Protein AF-A0A4Q7LM85-F1 (afdb_monomer_lite)

Radius of gyration: 17.81 Å; chains: 1; bounding box: 42×45×46 Å

pLDDT: mean 83.56, std 14.02, range [27.06, 98.5]

Foldseek 3Di:
DKDWDDKWKDKDWAQAQKKKWFPDPDDPDLPFACWFEAEGMIMGGFQERTATAIEMEIEMAADDPDDPPFQWKAKFKYAYDRQWIWIDHDPDTIDTDGRVPVGIWIKMKTKDQGNHDPHPDPDPNVPGDHIYIYIYTYHDPDDGQGLDDAATGHHDDDDLVSLLVNLLSSQLRNQVRVPPVAHKDFLVSSCRNPVHDSVSSVSNLVCCVVVVQWDKAFPVPDPDDDRHGIIGIHGDDPPDPPPPD

Organism: NCBI:txid337005

Sequence (245 aa):
MSTLLHSVEVDFQTDFAIFSALDTLEAPVDRGTFATAGEGWVIASTGTKYARVHAVAERWSAAPPAATGWEDTDELPFCATTGSLRLGGFDEFSDPLNLDGFGWGRVQVCARGRHRYHYSSWVDVDAMPPEEWLLRFFPVLGEPDPLAGPPRILGGAVDPHDEVRLLANDLQAAAHVVSDAGLTTTFERLAERLAARLEAVGAALTELVMSGRAHIEFVSGRDTLAPDEPFVLRAQRPQGLLVLP

Secondary structure (DSSP, 8-state):
---EEEEEEEEEE-SSSEEEEESSS-----SS-SEEE-BSEEEEE-SSTT-EEEEEEEEESSSPPPP-S-SEEEEEEEE-SSSEEEEESSS-BPSPEE-TT--EEEEEEEEES--TT-SSS---GGGSPPEEEEEEEEE-SSS--TT-SSPPB--SPPPHHHHHHHHHHHHHHHHHHTGGG-EEE-HHHHHHHHT--HHHHHHHHHHHHHTTSEEEEETT--SS--TT--EEEEEPPPTT-----

Structure (mmCIF, N/CA/C/O backbone):
data_AF-A0A4Q7LM85-F1
#
_entry.id   AF-A0A4Q7LM85-F1
#
loop_
_atom_site.group_PDB
_atom_site.id
_atom_site.type_symbol
_atom_site.label_atom_id
_atom_site.label_alt_id
_atom_site.label_comp_id
_atom_site.label_asym_id
_atom_site.label_entity_id
_atom_site.label_seq_id
_atom_site.pdbx_PDB_ins_code
_atom_site.Cartn_x
_atom_site.Cartn_y
_atom_site.Cartn_z
_atom_site.occupancy
_atom_site.B_iso_or_equiv
_atom_site.auth_seq_id
_atom_site.auth_comp_id
_atom_site.auth_asym_id
_atom_site.auth_atom_id
_atom_site.pdbx_PDB_model_num
ATOM 1 N N . MET A 1 1 ? -6.049 -18.770 16.643 1.00 81.25 1 MET A N 1
ATOM 2 C CA . MET A 1 1 ? -5.305 -19.230 15.448 1.00 81.25 1 MET A CA 1
ATOM 3 C C . MET A 1 1 ? -5.860 -18.472 14.260 1.00 81.25 1 MET A C 1
ATOM 5 O O . MET A 1 1 ? -7.063 -18.239 14.251 1.00 81.25 1 MET A O 1
ATOM 9 N N . SER A 1 2 ? -5.008 -18.047 13.328 1.00 95.31 2 SER A N 1
ATOM 10 C CA . SER A 1 2 ? -5.467 -17.367 12.114 1.00 95.31 2 SER A CA 1
ATOM 11 C C . SER A 1 2 ? -6.064 -18.377 11.131 1.00 95.31 2 SER A C 1
ATOM 13 O O . SER A 1 2 ? -5.609 -19.522 11.068 1.00 95.31 2 SER A O 1
ATOM 15 N N . THR A 1 3 ? -7.115 -17.992 10.413 1.00 97.50 3 THR A N 1
ATOM 16 C CA . THR A 1 3 ? -7.836 -18.846 9.460 1.00 97.50 3 THR A CA 1
ATOM 17 C C . THR A 1 3 ? -8.181 -18.033 8.222 1.00 97.50 3 THR A C 1
ATOM 19 O O . THR A 1 3 ? -8.691 -16.919 8.346 1.00 97.50 3 THR A O 1
ATOM 22 N N . LEU A 1 4 ? -7.912 -18.598 7.045 1.00 97.94 4 LEU A N 1
ATOM 23 C CA . LEU A 1 4 ? -8.346 -18.043 5.769 1.00 97.94 4 LEU A CA 1
ATOM 24 C C . LEU A 1 4 ? -9.870 -18.168 5.671 1.00 97.94 4 LEU A C 1
ATOM 26 O O . LEU A 1 4 ? -10.413 -19.266 5.778 1.00 97.94 4 LEU A O 1
ATOM 30 N N . LEU A 1 5 ? -10.553 -17.039 5.513 1.00 97.75 5 LEU A N 1
ATOM 31 C CA . LEU A 1 5 ? -12.012 -16.959 5.457 1.00 97.75 5 LEU A CA 1
ATOM 32 C C . LEU A 1 5 ? -12.525 -16.943 4.019 1.00 97.75 5 LEU A C 1
ATOM 34 O O . LEU A 1 5 ? -13.566 -17.528 3.735 1.00 97.75 5 LEU A O 1
ATOM 38 N N . HIS A 1 6 ? -11.813 -16.257 3.129 1.00 98.19 6 HIS A N 1
ATOM 39 C CA . HIS A 1 6 ? -12.190 -16.119 1.729 1.00 98.19 6 HIS A CA 1
ATOM 40 C C . HIS A 1 6 ? -10.965 -15.771 0.883 1.00 98.19 6 HIS A C 1
ATOM 42 O O . HIS A 1 6 ? -10.048 -15.117 1.384 1.00 98.19 6 HIS A O 1
ATOM 48 N N . SER A 1 7 ? -10.952 -16.185 -0.381 1.00 98.12 7 SER A N 1
ATOM 49 C CA . SER A 1 7 ? -9.911 -15.821 -1.334 1.00 98.12 7 SER A CA 1
ATOM 50 C C . SER A 1 7 ? -10.497 -15.678 -2.732 1.00 98.12 7 SER A C 1
ATOM 52 O O . SER A 1 7 ? -11.438 -16.391 -3.081 1.00 98.12 7 SER A O 1
ATOM 54 N N . VAL A 1 8 ? -9.941 -14.742 -3.493 1.00 97.94 8 VAL A N 1
ATOM 55 C CA . VAL A 1 8 ? -10.211 -14.552 -4.918 1.00 97.94 8 VAL A CA 1
ATOM 56 C C . VAL A 1 8 ? -8.880 -14.449 -5.655 1.00 97.94 8 VAL A C 1
ATOM 58 O O . VAL A 1 8 ? -7.895 -13.949 -5.109 1.00 97.94 8 VAL A O 1
ATOM 61 N N . GLU A 1 9 ? -8.867 -14.915 -6.892 1.00 97.19 9 GLU A N 1
ATOM 62 C CA . GLU A 1 9 ? -7.694 -14.972 -7.758 1.00 97.19 9 GLU A CA 1
ATOM 63 C C . GLU A 1 9 ? -8.094 -14.454 -9.136 1.00 97.19 9 GLU A C 1
ATOM 65 O O . GLU A 1 9 ? -9.202 -14.726 -9.608 1.00 97.19 9 GLU A O 1
ATOM 70 N N . VAL A 1 10 ? -7.225 -13.659 -9.753 1.00 95.81 10 VAL A N 1
ATOM 71 C CA . VAL A 1 10 ? -7.488 -13.060 -11.059 1.00 95.81 10 VAL A CA 1
ATOM 72 C C . VAL A 1 10 ? -6.186 -12.820 -11.815 1.00 95.81 10 VAL A C 1
ATOM 74 O O . VAL A 1 10 ? -5.185 -12.387 -11.241 1.00 95.81 10 VAL A O 1
ATOM 77 N N . ASP A 1 11 ? -6.233 -13.063 -13.120 1.00 94.56 11 ASP A N 1
ATOM 78 C CA . ASP A 1 11 ? -5.222 -12.616 -14.068 1.00 94.56 11 ASP A CA 1
ATOM 79 C C . ASP A 1 11 ? -5.768 -11.416 -14.837 1.00 94.56 11 ASP A C 1
ATOM 81 O O . ASP A 1 11 ? -6.891 -11.465 -15.335 1.00 94.56 11 ASP A O 1
ATOM 85 N N . PHE A 1 12 ? -4.986 -10.347 -14.958 1.00 92.38 12 PHE A N 1
ATOM 86 C CA . PHE A 1 12 ? -5.362 -9.184 -15.764 1.00 92.38 12 PHE A CA 1
ATOM 87 C C . PHE A 1 12 ? -4.127 -8.437 -16.274 1.00 92.38 12 PHE A C 1
ATOM 89 O O . PHE A 1 12 ? -2.986 -8.730 -15.906 1.00 92.38 12 PHE A O 1
ATOM 96 N N . GLN A 1 13 ? -4.353 -7.450 -17.136 1.00 89.81 13 GLN A N 1
ATOM 97 C CA . GLN A 1 13 ? -3.321 -6.539 -17.618 1.00 89.81 13 GLN A CA 1
ATOM 98 C C . GLN A 1 13 ? -3.557 -5.128 -17.069 1.00 89.81 13 GLN A C 1
ATOM 100 O O . GLN A 1 13 ? -4.696 -4.668 -16.969 1.00 89.81 13 GLN A O 1
ATOM 105 N N . THR A 1 14 ? -2.483 -4.426 -16.710 1.00 86.62 14 THR A N 1
ATOM 106 C CA . THR A 1 14 ? -2.560 -3.008 -16.330 1.00 86.62 14 THR A CA 1
ATOM 107 C C . THR A 1 14 ? -2.538 -2.091 -17.564 1.00 86.62 14 THR A C 1
ATOM 109 O O . THR A 1 14 ? -2.051 -2.480 -18.621 1.00 86.62 14 THR A O 1
ATOM 112 N N . ASP A 1 15 ? -3.075 -0.868 -17.458 1.00 75.62 15 ASP A N 1
ATOM 113 C CA . ASP A 1 15 ? -2.979 0.164 -18.521 1.00 75.62 15 ASP A CA 1
ATOM 114 C C . ASP A 1 15 ? -2.109 1.368 -18.096 1.00 75.62 15 ASP A C 1
ATOM 116 O O . ASP A 1 15 ? -1.696 2.194 -18.903 1.00 75.62 15 ASP A O 1
ATOM 120 N N . PHE A 1 16 ? -1.735 1.478 -16.819 1.00 74.31 16 PHE A N 1
ATOM 121 C CA . PHE A 1 16 ? -0.936 2.607 -16.315 1.00 74.31 16 PHE A CA 1
ATOM 122 C C . PHE A 1 16 ? 0.092 2.203 -15.262 1.00 74.31 16 PHE A C 1
ATOM 124 O O . PHE A 1 16 ? 0.414 2.996 -14.380 1.00 74.31 16 PHE A O 1
ATOM 131 N N . ALA A 1 17 ? 0.617 0.982 -15.365 1.00 77.50 17 ALA A N 1
ATOM 132 C CA . ALA A 1 17 ? 1.511 0.388 -14.373 1.00 77.50 17 ALA A CA 1
ATOM 133 C C . ALA A 1 17 ? 0.921 0.343 -12.955 1.00 77.50 17 ALA A C 1
ATOM 135 O O . ALA A 1 17 ? 1.650 0.416 -11.967 1.00 77.50 17 ALA A O 1
ATOM 136 N N . ILE A 1 18 ? -0.403 0.280 -12.852 1.00 82.12 18 ILE A N 1
ATOM 137 C CA . ILE A 1 18 ? -1.120 0.246 -11.585 1.00 82.12 18 ILE A CA 1
ATOM 138 C C . ILE A 1 18 ? -2.249 -0.763 -11.670 1.00 82.12 18 ILE A C 1
ATOM 140 O O . ILE A 1 18 ? -2.851 -0.945 -12.732 1.00 82.12 18 ILE A O 1
ATOM 144 N N . PHE A 1 19 ? -2.550 -1.367 -10.534 1.00 84.75 19 PHE A N 1
ATOM 145 C CA . PHE A 1 19 ? -3.805 -2.062 -10.317 1.00 84.75 19 PHE A CA 1
ATOM 146 C C . PHE A 1 19 ? -4.353 -1.702 -8.948 1.00 84.75 19 PHE A C 1
ATOM 148 O O . PHE A 1 19 ? -3.629 -1.198 -8.080 1.00 84.75 19 PHE A O 1
ATOM 155 N N . SER A 1 20 ? -5.637 -1.977 -8.773 1.00 88.44 20 SER A N 1
ATOM 156 C CA . SER A 1 20 ? -6.362 -1.557 -7.592 1.00 88.44 20 SER A CA 1
ATOM 157 C C . SER A 1 20 ? -7.165 -2.712 -7.014 1.00 88.44 20 SER A C 1
ATOM 159 O O . SER A 1 20 ? -7.699 -3.552 -7.739 1.00 88.44 20 SER A O 1
ATOM 161 N N . ALA A 1 21 ? -7.270 -2.735 -5.692 1.00 86.88 21 ALA A N 1
ATOM 162 C CA . ALA A 1 21 ? -8.290 -3.478 -4.983 1.00 86.88 21 ALA A CA 1
ATOM 163 C C . ALA A 1 21 ? -9.265 -2.457 -4.398 1.00 86.88 21 ALA A C 1
ATOM 165 O O . ALA A 1 21 ? -8.866 -1.646 -3.566 1.00 86.88 21 ALA A O 1
ATOM 166 N N . LEU A 1 22 ? -10.505 -2.451 -4.877 1.00 86.75 22 LEU A N 1
ATOM 167 C CA . LEU A 1 22 ? -11.456 -1.368 -4.646 1.00 86.75 22 LEU A CA 1
ATOM 168 C C . LEU A 1 22 ? -12.796 -1.883 -4.137 1.00 86.75 22 LEU A C 1
ATOM 170 O O . LEU A 1 22 ? -13.309 -2.896 -4.617 1.00 86.75 22 LEU A O 1
ATOM 174 N N . ASP A 1 23 ? -13.378 -1.155 -3.194 1.00 82.81 23 ASP A N 1
ATOM 175 C CA . ASP A 1 23 ? -14.751 -1.342 -2.731 1.00 82.81 23 ASP A CA 1
ATOM 176 C C . ASP A 1 23 ? -15.720 -0.282 -3.295 1.00 82.81 23 ASP A C 1
ATOM 178 O O . ASP A 1 23 ? -16.940 -0.460 -3.232 1.00 82.81 23 ASP A O 1
ATOM 182 N N . THR A 1 24 ? -15.161 0.775 -3.899 1.00 68.50 24 THR A N 1
ATOM 183 C CA . THR A 1 24 ? -15.817 1.894 -4.585 1.00 68.50 24 THR A CA 1
ATOM 184 C C . THR A 1 24 ? -15.061 2.229 -5.878 1.00 68.50 24 THR A C 1
ATOM 186 O O . THR A 1 24 ? -13.882 1.929 -6.019 1.00 68.50 24 THR A O 1
ATOM 189 N N . LEU A 1 25 ? -15.727 2.834 -6.865 1.00 58.75 25 LEU A N 1
ATOM 190 C CA . LEU A 1 25 ? -15.124 3.099 -8.185 1.00 58.75 25 LEU A CA 1
ATOM 191 C C . LEU A 1 25 ? -14.103 4.252 -8.199 1.00 58.75 25 LEU A C 1
ATOM 193 O O . LEU A 1 25 ? -13.519 4.531 -9.244 1.00 58.75 25 LEU A O 1
ATOM 197 N N . GLU A 1 26 ? -13.884 4.923 -7.070 1.00 62.88 26 GLU A N 1
ATOM 198 C CA . GLU A 1 26 ? -13.025 6.099 -6.983 1.00 62.88 26 GLU A CA 1
ATOM 199 C C . GLU A 1 26 ? -11.907 5.871 -5.968 1.00 62.88 26 GLU A C 1
ATOM 201 O O . GLU A 1 26 ? -12.155 5.601 -4.797 1.00 62.88 26 GLU A O 1
ATOM 206 N N . ALA A 1 27 ? -10.660 6.021 -6.412 1.00 61.31 27 ALA A N 1
ATOM 207 C CA . ALA A 1 27 ? -9.504 6.063 -5.529 1.00 61.31 27 ALA A CA 1
ATOM 208 C C . ALA A 1 27 ? -8.519 7.142 -6.005 1.00 61.31 27 ALA A C 1
ATOM 210 O O . ALA A 1 27 ? -8.366 7.350 -7.215 1.00 61.31 27 ALA A O 1
ATOM 211 N N . PRO A 1 28 ? -7.843 7.850 -5.085 1.00 60.22 28 PRO A N 1
ATOM 212 C CA . PRO A 1 28 ? -6.802 8.799 -5.453 1.00 60.22 28 PRO A CA 1
ATOM 213 C C . PRO A 1 28 ? -5.620 8.047 -6.081 1.00 60.22 28 PRO A C 1
ATOM 215 O O . PRO A 1 28 ? -4.982 7.222 -5.435 1.00 60.22 28 PRO A O 1
ATOM 218 N N . VAL A 1 29 ? -5.326 8.313 -7.356 1.00 53.47 29 VAL A N 1
ATOM 219 C CA . VAL A 1 29 ? -4.223 7.653 -8.071 1.00 53.47 29 VAL A CA 1
ATOM 220 C C . VAL A 1 29 ? -2.915 8.400 -7.820 1.00 53.47 29 VAL A C 1
ATOM 222 O O . VAL A 1 29 ? -2.527 9.266 -8.607 1.00 53.47 29 VAL A O 1
ATOM 225 N N . ASP A 1 30 ? -2.202 8.037 -6.757 1.00 53.09 30 ASP A N 1
ATOM 226 C CA . ASP A 1 30 ? -0.837 8.518 -6.533 1.00 53.09 30 ASP A CA 1
ATOM 227 C C . ASP A 1 30 ? 0.169 7.591 -7.231 1.00 53.09 30 ASP A C 1
ATOM 229 O O . ASP A 1 30 ? 0.414 6.452 -6.836 1.00 53.09 30 ASP A O 1
ATOM 233 N N . ARG A 1 31 ? 0.736 8.076 -8.342 1.00 49.91 31 ARG A N 1
ATOM 234 C CA . ARG A 1 31 ? 1.667 7.312 -9.186 1.00 49.91 31 ARG A CA 1
ATOM 235 C C . ARG A 1 31 ? 3.028 7.168 -8.517 1.00 49.91 31 ARG A C 1
ATOM 237 O O . ARG A 1 31 ? 3.688 8.173 -8.262 1.00 49.91 31 ARG A O 1
ATOM 244 N N . GLY A 1 32 ? 3.530 5.939 -8.417 1.00 55.50 32 GLY A N 1
ATOM 245 C CA . GLY A 1 32 ? 4.907 5.672 -8.000 1.00 55.50 32 GLY A CA 1
ATOM 246 C C . GLY A 1 32 ? 5.046 5.450 -6.500 1.00 55.50 32 GLY A C 1
ATOM 247 O O . GLY A 1 32 ? 5.863 6.098 -5.865 1.00 55.50 32 GLY A O 1
ATOM 248 N N . THR A 1 33 ? 4.256 4.544 -5.945 1.00 69.06 33 THR A N 1
ATOM 249 C CA . THR A 1 33 ? 4.494 3.889 -4.649 1.00 69.06 33 THR A CA 1
ATOM 250 C C . THR A 1 33 ? 4.488 2.385 -4.881 1.00 69.06 33 THR A C 1
ATOM 252 O O . THR A 1 33 ? 3.891 1.915 -5.849 1.00 69.06 33 THR A O 1
ATOM 255 N N . PHE A 1 34 ? 5.158 1.595 -4.040 1.00 83.31 34 PHE A N 1
ATOM 256 C CA . PHE A 1 34 ? 5.050 0.135 -4.157 1.00 83.31 34 PHE A CA 1
ATOM 257 C C . PHE A 1 34 ? 3.594 -0.315 -3.975 1.00 83.31 34 PHE A C 1
ATOM 259 O O . PHE A 1 34 ? 3.033 -0.978 -4.848 1.00 83.31 34 PHE A O 1
ATOM 266 N N . ALA A 1 35 ? 2.992 0.115 -2.870 1.00 88.81 35 ALA A N 1
ATOM 267 C CA . ALA A 1 35 ? 1.578 -0.010 -2.591 1.00 88.81 35 ALA A CA 1
ATOM 268 C C . ALA A 1 35 ? 1.152 1.089 -1.613 1.00 88.81 35 ALA A C 1
ATOM 270 O O . ALA A 1 35 ? 1.949 1.557 -0.799 1.00 88.81 35 ALA A O 1
ATOM 271 N N . THR A 1 36 ? -0.114 1.468 -1.680 1.00 85.94 36 THR A N 1
ATOM 272 C CA . THR A 1 36 ? -0.778 2.380 -0.752 1.00 85.94 36 THR A CA 1
ATOM 273 C C . THR A 1 36 ? -2.190 1.866 -0.478 1.00 85.94 36 THR A C 1
ATOM 275 O O . THR A 1 36 ? -2.768 1.165 -1.310 1.00 85.94 36 THR A O 1
ATOM 278 N N . ALA A 1 37 ? -2.740 2.172 0.692 1.00 88.00 37 ALA A N 1
ATOM 279 C CA . ALA A 1 37 ? -4.077 1.754 1.083 1.00 88.00 37 ALA A CA 1
ATOM 280 C C . ALA A 1 37 ? -4.758 2.833 1.923 1.00 88.00 37 ALA A C 1
ATOM 282 O O . ALA A 1 37 ? -4.097 3.632 2.590 1.00 88.00 37 ALA A O 1
ATOM 283 N N . GLY A 1 38 ? -6.086 2.827 1.899 1.00 83.56 38 GLY A N 1
ATOM 284 C CA . GLY A 1 38 ? -6.912 3.741 2.669 1.00 83.56 38 GLY A CA 1
ATOM 285 C C . GLY A 1 38 ? -8.297 3.168 2.930 1.00 83.56 38 GLY A C 1
ATOM 286 O O . GLY A 1 38 ? -8.486 1.953 3.032 1.00 83.56 38 GLY A O 1
ATOM 287 N N . GLU A 1 39 ? -9.273 4.060 3.064 1.00 86.06 39 GLU A N 1
ATOM 288 C CA . GLU A 1 39 ? -10.676 3.676 3.178 1.00 86.06 39 GLU A CA 1
ATOM 289 C C . GLU A 1 39 ? -11.172 3.154 1.833 1.00 86.06 39 GLU A C 1
ATOM 291 O O . GLU A 1 39 ? -11.356 3.908 0.884 1.00 86.06 39 GLU A O 1
ATOM 296 N N . GLY A 1 40 ? -11.349 1.841 1.761 1.00 88.38 40 GLY A N 1
ATOM 297 C CA . GLY A 1 40 ? -12.005 1.162 0.662 1.00 88.38 40 GLY A CA 1
ATOM 298 C C . GLY A 1 40 ? -11.147 0.862 -0.558 1.00 88.38 40 GLY A C 1
ATOM 299 O O . GLY A 1 40 ? -11.595 0.206 -1.497 1.00 88.38 40 GLY A O 1
ATOM 300 N N . TRP A 1 41 ? -9.882 1.264 -0.534 1.00 89.75 41 TRP A N 1
ATOM 301 C CA . TRP A 1 41 ? -8.978 1.046 -1.649 1.00 89.75 41 TRP A CA 1
ATOM 302 C C . TRP A 1 41 ? -7.591 0.592 -1.208 1.00 89.75 41 TRP A C 1
ATOM 304 O O . TRP A 1 41 ? -7.084 0.938 -0.138 1.00 89.75 41 TRP A O 1
ATOM 314 N N . VAL A 1 42 ? -6.968 -0.172 -2.096 1.00 91.31 42 VAL A N 1
ATOM 315 C CA . VAL A 1 42 ? -5.540 -0.470 -2.141 1.00 91.31 42 VAL A CA 1
ATOM 316 C C . VAL A 1 42 ? -5.098 -0.225 -3.576 1.00 91.31 42 VAL A C 1
ATOM 318 O O . VAL A 1 42 ? -5.738 -0.721 -4.498 1.00 91.31 42 VAL A O 1
ATOM 321 N N . ILE A 1 43 ? -4.023 0.528 -3.781 1.00 88.69 43 ILE A N 1
ATOM 322 C CA . ILE A 1 43 ? -3.420 0.743 -5.101 1.00 88.69 43 ILE A CA 1
ATOM 323 C C . ILE A 1 43 ? -1.988 0.232 -5.045 1.00 88.69 43 ILE A C 1
ATOM 325 O O . ILE A 1 43 ? -1.262 0.513 -4.092 1.00 88.69 43 ILE A O 1
ATOM 329 N N . ALA A 1 44 ? -1.576 -0.504 -6.068 1.00 89.44 44 ALA A N 1
ATOM 330 C CA . ALA A 1 44 ? -0.237 -1.058 -6.184 1.00 89.44 44 ALA A CA 1
ATOM 331 C C . ALA A 1 44 ? 0.375 -0.722 -7.546 1.00 89.44 44 ALA A C 1
ATOM 333 O O . ALA A 1 44 ? -0.325 -0.742 -8.562 1.00 89.44 44 ALA A O 1
ATOM 334 N N . SER A 1 45 ? 1.681 -0.424 -7.568 1.00 86.56 45 SER A N 1
ATOM 335 C CA . SER A 1 45 ? 2.392 -0.095 -8.813 1.00 86.56 45 SER A CA 1
ATOM 336 C C . SER A 1 45 ? 3.204 -1.277 -9.341 1.00 86.56 45 SER A C 1
ATOM 338 O O . SER A 1 45 ? 4.175 -1.734 -8.716 1.00 86.56 45 SER A O 1
ATOM 340 N N . THR A 1 46 ? 2.858 -1.715 -10.547 1.00 86.12 46 THR A N 1
ATOM 341 C CA . THR A 1 46 ? 3.589 -2.732 -11.306 1.00 86.12 46 THR A CA 1
ATOM 342 C C . THR A 1 46 ? 4.887 -2.169 -11.886 1.00 86.12 46 THR A C 1
ATOM 344 O O . THR A 1 46 ? 5.127 -0.959 -11.893 1.00 86.12 46 THR A O 1
ATOM 347 N N . GLY A 1 47 ? 5.778 -3.046 -12.346 1.00 80.69 47 GLY A N 1
ATOM 348 C CA . GLY A 1 47 ? 7.082 -2.648 -12.884 1.00 80.69 47 GLY A CA 1
ATOM 349 C C . GLY A 1 47 ? 7.015 -1.939 -14.242 1.00 80.69 47 GLY A C 1
ATOM 350 O O . GLY A 1 47 ? 7.897 -1.139 -14.557 1.00 80.69 47 GLY A O 1
ATOM 351 N N . THR A 1 48 ? 5.963 -2.200 -15.025 1.00 79.00 48 THR A N 1
ATOM 352 C CA . THR A 1 48 ? 5.753 -1.659 -16.378 1.00 79.00 48 THR A CA 1
ATOM 353 C C . THR A 1 48 ? 4.294 -1.269 -16.631 1.00 79.00 48 THR A C 1
ATOM 355 O O . THR A 1 48 ? 3.396 -1.753 -15.939 1.00 79.00 48 THR A O 1
ATOM 358 N N . LYS A 1 49 ? 4.068 -0.403 -17.636 1.00 80.06 49 LYS A N 1
ATOM 359 C CA . LYS A 1 49 ? 2.760 0.173 -18.005 1.00 80.06 49 LYS A CA 1
ATOM 360 C C . LYS A 1 49 ? 1.686 -0.886 -18.246 1.00 80.06 49 LYS A C 1
ATOM 362 O O . LYS A 1 49 ? 0.560 -0.686 -17.804 1.00 80.06 49 LYS A O 1
ATOM 367 N N . TYR A 1 50 ? 2.059 -1.964 -18.929 1.00 84.12 50 TYR A N 1
ATOM 368 C CA . TYR A 1 50 ? 1.150 -3.019 -19.370 1.00 84.12 50 TYR A CA 1
ATOM 369 C C . TYR A 1 50 ? 1.446 -4.356 -18.697 1.00 84.12 50 TYR A C 1
ATOM 371 O O . TYR A 1 50 ? 1.393 -5.400 -19.332 1.00 84.12 50 TYR A O 1
ATOM 379 N N . ALA A 1 51 ? 1.839 -4.344 -17.425 1.00 87.00 51 ALA A N 1
ATOM 380 C CA . ALA A 1 51 ? 2.218 -5.575 -16.748 1.00 87.00 51 ALA A CA 1
ATOM 381 C C . ALA A 1 51 ? 1.065 -6.587 -16.785 1.00 87.00 51 ALA A C 1
ATOM 383 O O . ALA A 1 51 ? -0.075 -6.257 -16.449 1.00 87.00 51 ALA A O 1
ATOM 384 N N . ARG A 1 52 ? 1.386 -7.826 -17.163 1.00 91.31 52 ARG A N 1
ATOM 385 C CA . ARG A 1 52 ? 0.525 -8.973 -16.884 1.00 91.31 52 ARG A CA 1
ATOM 386 C C . ARG A 1 52 ? 0.642 -9.268 -15.399 1.00 91.31 52 ARG A C 1
ATOM 388 O O . ARG A 1 52 ? 1.753 -9.424 -14.896 1.00 91.31 52 ARG A O 1
ATOM 395 N N . VAL A 1 53 ? -0.485 -9.314 -14.712 1.00 93.31 53 VAL A N 1
ATOM 396 C CA . VAL A 1 53 ? -0.559 -9.492 -13.267 1.00 93.31 53 VAL A CA 1
ATOM 397 C C . VAL A 1 53 ? -1.337 -10.757 -12.976 1.00 93.31 53 VAL A C 1
ATOM 399 O O . VAL A 1 53 ? -2.433 -10.940 -13.495 1.00 93.31 53 VAL A O 1
ATOM 402 N N . HIS A 1 54 ? -0.759 -11.585 -12.117 1.00 96.12 54 HIS A N 1
ATOM 403 C CA . HIS A 1 54 ? -1.441 -12.650 -11.410 1.00 96.12 54 HIS A CA 1
ATOM 404 C C . HIS A 1 54 ? -1.632 -12.202 -9.960 1.00 96.12 54 HIS A C 1
ATOM 406 O O . HIS A 1 54 ? -0.650 -12.054 -9.225 1.00 96.12 54 HIS A O 1
ATOM 412 N N . ALA A 1 55 ? -2.871 -11.936 -9.548 1.00 97.00 55 ALA A N 1
ATOM 413 C CA . ALA A 1 55 ? -3.170 -11.407 -8.223 1.00 97.00 55 ALA A CA 1
ATOM 414 C C . ALA A 1 55 ? -4.081 -12.336 -7.425 1.00 97.00 55 ALA A C 1
ATOM 416 O O . ALA A 1 55 ? -5.147 -12.744 -7.886 1.00 97.00 55 ALA A O 1
ATOM 417 N N . VAL A 1 56 ? -3.693 -12.575 -6.175 1.00 98.00 56 VAL A N 1
ATOM 418 C CA . VAL A 1 56 ? -4.505 -13.258 -5.170 1.00 98.00 56 VAL A CA 1
ATOM 419 C C . VAL A 1 56 ? -4.840 -12.270 -4.063 1.00 98.00 56 VAL A C 1
ATOM 421 O O . VAL A 1 56 ? -3.955 -11.600 -3.525 1.00 98.00 56 VAL A O 1
ATOM 424 N N . ALA A 1 57 ? -6.110 -12.206 -3.676 1.00 98.31 57 ALA A N 1
ATOM 425 C CA . ALA A 1 57 ? -6.509 -11.565 -2.434 1.00 98.31 57 ALA A CA 1
ATOM 426 C C . ALA A 1 57 ? -7.100 -12.568 -1.458 1.00 98.31 57 ALA A C 1
ATOM 428 O O . ALA A 1 57 ? -7.848 -13.471 -1.827 1.00 98.31 57 ALA A O 1
ATOM 429 N N . GLU A 1 58 ? -6.787 -12.373 -0.186 1.00 98.50 58 GLU A N 1
ATOM 430 C CA . GLU A 1 58 ? -7.194 -13.246 0.899 1.00 98.50 58 GLU A CA 1
ATOM 431 C C . GLU A 1 58 ? -7.742 -12.425 2.058 1.00 98.50 58 GLU A C 1
ATOM 433 O O . GLU A 1 58 ? -7.133 -11.450 2.499 1.00 98.50 58 GLU A O 1
ATOM 438 N N . ARG A 1 59 ? -8.856 -12.875 2.625 1.00 98.00 59 ARG A N 1
ATOM 439 C CA . ARG A 1 59 ? -9.357 -12.394 3.908 1.00 98.00 59 ARG A CA 1
ATOM 440 C C . ARG A 1 59 ? -9.024 -13.398 4.996 1.00 98.00 59 ARG A C 1
ATOM 442 O O . ARG A 1 59 ? -9.440 -14.553 4.924 1.00 98.00 59 ARG A O 1
ATOM 449 N N . TRP A 1 60 ? -8.391 -12.928 6.059 1.00 98.19 60 TRP A N 1
ATOM 450 C CA . TRP A 1 60 ? -8.030 -13.722 7.225 1.00 98.19 60 TRP A CA 1
ATOM 451 C C . TRP A 1 60 ? -8.782 -13.269 8.478 1.00 98.19 60 TRP A C 1
ATOM 453 O O . TRP A 1 60 ? -9.143 -12.103 8.632 1.00 98.19 60 TRP A O 1
ATOM 463 N N . SER A 1 61 ? -9.011 -14.205 9.400 1.00 96.69 61 SER A N 1
ATOM 464 C CA . SER A 1 61 ? -9.658 -13.929 10.692 1.00 96.69 61 SER A CA 1
ATOM 465 C C . SER A 1 61 ? -8.761 -13.199 11.699 1.00 96.69 61 SER A C 1
ATOM 467 O O . SER A 1 61 ? -9.256 -12.646 12.677 1.00 96.69 61 SER A O 1
ATOM 469 N N . ALA A 1 62 ? -7.447 -13.218 11.480 1.00 95.62 62 ALA A N 1
ATOM 470 C CA . ALA A 1 62 ? -6.412 -12.542 12.258 1.00 95.62 62 ALA A CA 1
ATOM 471 C C . ALA A 1 62 ? -5.159 -12.392 11.379 1.00 95.62 62 ALA A C 1
ATOM 473 O O . ALA A 1 62 ? -5.163 -12.847 10.235 1.00 95.62 62 ALA A O 1
ATOM 474 N N . ALA A 1 63 ? -4.075 -11.814 11.907 1.00 95.25 63 ALA A N 1
ATOM 475 C CA . ALA A 1 63 ? -2.803 -11.722 11.184 1.00 95.25 63 ALA A CA 1
ATOM 476 C C . ALA A 1 63 ? -2.417 -13.081 10.548 1.00 95.25 63 ALA A C 1
ATOM 478 O O . ALA A 1 63 ? -2.441 -14.106 11.247 1.00 95.25 63 ALA A O 1
ATOM 479 N N . PRO A 1 64 ? -2.144 -13.136 9.231 1.00 96.56 64 PRO A N 1
ATOM 480 C CA . PRO A 1 64 ? -1.815 -14.377 8.542 1.00 96.56 64 PRO A CA 1
ATOM 481 C C . PRO A 1 64 ? -0.432 -14.896 8.970 1.00 96.56 64 PRO A C 1
ATOM 483 O O . PRO A 1 64 ? 0.364 -14.159 9.559 1.00 96.56 64 PRO A O 1
ATOM 486 N N . PRO A 1 65 ? -0.099 -16.162 8.664 1.00 94.25 65 PRO A N 1
ATOM 487 C CA . PRO A 1 65 ? 1.273 -16.643 8.766 1.00 94.25 65 PRO A CA 1
ATOM 488 C C . PRO A 1 65 ? 2.240 -15.775 7.947 1.00 94.25 65 PRO A C 1
ATOM 490 O O . PRO A 1 65 ? 1.856 -15.163 6.946 1.00 94.25 65 PRO A O 1
ATOM 493 N N . ALA A 1 66 ? 3.512 -15.747 8.350 1.00 91.38 66 ALA A N 1
ATOM 494 C CA . ALA A 1 66 ? 4.534 -14.981 7.643 1.00 91.38 66 ALA A CA 1
ATOM 495 C C . ALA A 1 66 ? 4.600 -15.372 6.155 1.00 91.38 66 ALA A C 1
ATOM 497 O O . ALA A 1 66 ? 4.690 -16.553 5.814 1.00 91.38 66 ALA A O 1
ATOM 498 N N . ALA A 1 67 ? 4.581 -14.368 5.276 1.00 90.81 67 ALA A N 1
ATOM 499 C CA . ALA A 1 67 ? 4.916 -14.559 3.868 1.00 90.81 67 ALA A CA 1
ATOM 500 C C . ALA A 1 67 ? 6.392 -14.932 3.752 1.00 90.81 67 ALA A C 1
ATOM 502 O O . ALA A 1 67 ? 7.242 -14.275 4.349 1.00 90.81 67 ALA A O 1
ATOM 503 N N . THR A 1 68 ? 6.711 -15.933 2.939 1.00 91.94 68 THR A N 1
ATOM 504 C CA . THR A 1 68 ? 8.099 -16.264 2.595 1.00 91.94 68 THR A CA 1
ATOM 505 C C . THR A 1 68 ? 8.252 -16.303 1.079 1.00 91.94 68 THR A C 1
ATOM 507 O O . THR A 1 68 ? 7.291 -16.596 0.373 1.00 91.94 68 THR A O 1
ATOM 510 N N . GLY A 1 69 ? 9.445 -15.973 0.575 1.00 92.50 69 GLY A N 1
ATOM 511 C CA . GLY A 1 69 ? 9.747 -16.024 -0.862 1.00 92.50 69 GLY A CA 1
ATOM 512 C C . GLY A 1 69 ? 9.215 -14.855 -1.701 1.00 92.50 69 GLY A C 1
ATOM 513 O O . GLY A 1 69 ? 9.216 -14.964 -2.926 1.00 92.50 69 GLY A O 1
ATOM 514 N N . TRP A 1 70 ? 8.781 -13.766 -1.061 1.00 95.56 70 TRP A N 1
ATOM 515 C CA . TRP A 1 70 ? 8.363 -12.522 -1.712 1.00 95.56 70 TRP A CA 1
ATOM 516 C C . TRP A 1 70 ? 9.520 -11.523 -1.771 1.00 95.56 70 TRP A C 1
ATOM 518 O O . TRP A 1 70 ? 10.345 -11.481 -0.858 1.00 95.56 70 TRP A O 1
ATOM 528 N N . GLU A 1 71 ? 9.595 -10.747 -2.851 1.00 93.38 71 GLU A N 1
ATOM 529 C CA . GLU A 1 71 ? 10.681 -9.784 -3.077 1.00 93.38 71 GLU A CA 1
ATOM 530 C C . GLU A 1 71 ? 10.360 -8.421 -2.478 1.00 93.38 71 GLU A C 1
ATOM 532 O O . GLU A 1 71 ? 11.215 -7.805 -1.850 1.00 93.38 71 GLU A O 1
ATOM 537 N N . ASP A 1 72 ? 9.126 -7.963 -2.678 1.00 92.31 72 ASP A N 1
ATOM 538 C CA . ASP A 1 72 ? 8.594 -6.752 -2.076 1.00 92.31 72 ASP A CA 1
ATOM 539 C C . ASP A 1 72 ? 7.508 -7.137 -1.063 1.00 92.31 72 ASP A C 1
ATOM 541 O O . ASP A 1 72 ? 6.697 -8.037 -1.307 1.00 92.31 72 ASP A O 1
ATOM 545 N N . THR A 1 73 ? 7.486 -6.491 0.098 1.00 94.56 73 THR A N 1
ATOM 546 C CA . THR A 1 73 ? 6.457 -6.691 1.121 1.00 94.56 73 THR A CA 1
ATOM 547 C C . THR A 1 73 ? 6.221 -5.410 1.905 1.00 94.56 73 THR A C 1
ATOM 549 O O . THR A 1 73 ? 7.163 -4.758 2.357 1.00 94.56 73 THR A O 1
ATOM 552 N N . ASP A 1 74 ? 4.950 -5.085 2.111 1.00 93.50 74 ASP A N 1
ATOM 553 C CA . ASP A 1 74 ? 4.523 -4.000 2.983 1.00 93.50 74 ASP A CA 1
ATOM 554 C C . ASP A 1 74 ? 3.244 -4.378 3.734 1.00 93.50 74 ASP A C 1
ATOM 556 O O . ASP A 1 74 ? 2.498 -5.265 3.318 1.00 93.50 74 ASP A O 1
ATOM 560 N N . GLU A 1 75 ? 2.990 -3.709 4.852 1.00 94.06 75 GLU A N 1
ATOM 561 C CA . GLU A 1 75 ? 1.787 -3.899 5.654 1.00 94.06 75 GLU A CA 1
ATOM 562 C C . GLU A 1 75 ? 1.132 -2.548 5.924 1.00 94.06 75 GLU A C 1
ATOM 564 O O . GLU A 1 75 ? 1.652 -1.741 6.692 1.00 94.06 75 GLU A O 1
ATOM 569 N N . LEU A 1 76 ? -0.018 -2.293 5.315 1.00 92.06 76 LEU A N 1
ATOM 570 C CA . LEU A 1 76 ? -0.651 -0.978 5.284 1.00 92.06 76 LEU A CA 1
ATOM 571 C C . LEU A 1 76 ? -1.962 -0.982 6.082 1.00 92.06 76 LEU A C 1
ATOM 573 O O . LEU A 1 76 ? -2.638 -2.015 6.137 1.00 92.06 76 LEU A O 1
ATOM 577 N N . PRO A 1 77 ? -2.345 0.143 6.707 1.00 92.00 77 PRO A N 1
ATOM 578 C CA . PRO A 1 77 ? -3.682 0.295 7.274 1.00 92.00 77 PRO A CA 1
ATOM 579 C C . PRO A 1 77 ? -4.738 0.229 6.164 1.00 92.00 77 PRO A C 1
ATOM 581 O O . PRO A 1 77 ? -4.521 0.722 5.060 1.00 92.00 77 PRO A O 1
ATOM 584 N N . PHE A 1 78 ? -5.889 -0.369 6.457 1.00 91.81 78 PHE A N 1
ATOM 585 C CA . PHE A 1 78 ? -6.993 -0.470 5.505 1.00 91.81 78 PHE A CA 1
ATOM 586 C C . PHE A 1 78 ? -8.334 -0.466 6.243 1.00 91.81 78 PHE A C 1
ATOM 588 O O . PHE A 1 78 ? -8.462 -1.091 7.299 1.00 91.81 78 PHE A O 1
ATOM 595 N N . CYS A 1 79 ? -9.338 0.199 5.675 1.00 90.56 79 CYS A N 1
ATOM 596 C CA . CYS A 1 79 ? -10.705 0.183 6.192 1.00 90.56 79 CYS A CA 1
ATOM 597 C C . CYS A 1 79 ? -11.671 -0.251 5.094 1.00 90.56 79 CYS A C 1
ATOM 599 O O . CYS A 1 79 ? -11.709 0.380 4.046 1.00 90.56 79 CYS A O 1
ATOM 601 N N . ALA A 1 80 ? -12.466 -1.296 5.319 1.00 91.31 80 ALA A N 1
ATOM 602 C CA . ALA A 1 80 ? -13.518 -1.674 4.376 1.00 91.31 80 ALA A CA 1
ATOM 603 C C . ALA A 1 80 ? -14.744 -0.762 4.545 1.00 91.31 80 ALA A C 1
ATOM 605 O O . ALA A 1 80 ? -15.246 -0.625 5.662 1.00 91.31 80 ALA A O 1
ATOM 606 N N . THR A 1 81 ? -15.276 -0.210 3.451 1.00 89.31 81 THR A N 1
ATOM 607 C CA . THR A 1 81 ? -16.461 0.667 3.480 1.00 89.31 81 THR A CA 1
ATOM 608 C C . THR A 1 81 ? -17.743 -0.054 3.060 1.00 89.31 81 THR A C 1
ATOM 610 O O . THR A 1 81 ? -18.785 0.153 3.681 1.00 89.31 81 THR A O 1
ATOM 613 N N . THR A 1 82 ? -17.685 -0.954 2.068 1.00 89.38 82 THR A N 1
ATOM 614 C CA . THR A 1 82 ? -18.885 -1.648 1.541 1.00 89.38 82 THR A CA 1
ATOM 615 C C . THR A 1 82 ? -18.976 -3.133 1.902 1.00 89.38 82 THR A C 1
ATOM 617 O O . THR A 1 82 ? -19.997 -3.765 1.642 1.00 89.38 82 THR A O 1
ATOM 620 N N . GLY A 1 83 ? -17.924 -3.711 2.492 1.00 91.25 83 GLY A N 1
ATOM 621 C CA . GLY A 1 83 ? -17.854 -5.150 2.781 1.00 91.25 83 GLY A CA 1
ATOM 622 C C . GLY A 1 83 ? -17.572 -6.028 1.554 1.00 91.25 83 GLY A C 1
ATOM 623 O O . GLY A 1 83 ? -17.562 -7.250 1.666 1.00 91.25 83 GLY A O 1
ATOM 624 N N . SER A 1 84 ? -17.290 -5.442 0.390 1.00 93.50 84 SER A N 1
ATOM 625 C CA . SER A 1 84 ? -16.941 -6.165 -0.834 1.00 93.50 84 SER A CA 1
ATOM 626 C C . SER A 1 84 ? -15.796 -5.458 -1.547 1.00 93.50 84 SER A C 1
ATOM 628 O O . SER A 1 84 ? -15.926 -4.289 -1.882 1.00 93.50 84 SER A O 1
ATOM 630 N N . LEU A 1 85 ? -14.716 -6.177 -1.848 1.00 94.56 85 LEU A N 1
ATOM 631 C CA . LEU A 1 85 ? -13.544 -5.639 -2.542 1.00 94.56 85 LEU A CA 1
ATOM 632 C C . LEU A 1 85 ? -13.305 -6.398 -3.848 1.00 94.56 85 LEU A C 1
ATOM 634 O O . LEU A 1 85 ? -13.378 -7.621 -3.860 1.00 94.56 85 LEU A O 1
ATOM 638 N N . ARG A 1 86 ? -12.988 -5.711 -4.942 1.00 94.50 86 ARG A N 1
ATOM 639 C CA . ARG A 1 86 ? -12.631 -6.346 -6.221 1.00 94.50 86 ARG A CA 1
ATOM 640 C C . ARG A 1 86 ? -11.225 -5.962 -6.628 1.00 94.50 86 ARG A C 1
ATOM 642 O O . ARG A 1 86 ? -10.847 -4.808 -6.462 1.00 94.50 86 ARG A O 1
ATOM 649 N N . LEU A 1 87 ? -10.483 -6.912 -7.181 1.00 93.81 87 LEU A N 1
ATOM 650 C CA . LEU A 1 87 ? -9.156 -6.685 -7.737 1.00 93.81 87 LEU A CA 1
ATOM 651 C C . LEU A 1 87 ? -9.293 -6.431 -9.223 1.00 93.81 87 LEU A C 1
ATOM 653 O O . LEU A 1 87 ? -10.017 -7.164 -9.886 1.00 93.81 87 LEU A O 1
ATOM 657 N N . GLY A 1 88 ? -8.599 -5.436 -9.750 1.00 89.75 88 GLY A N 1
ATOM 658 C CA . GLY A 1 88 ? -8.642 -5.182 -11.177 1.00 89.75 88 GLY A CA 1
ATOM 659 C C . GLY A 1 88 ? -7.620 -4.173 -11.658 1.00 89.75 88 GLY A C 1
ATOM 660 O O . GLY A 1 88 ? -7.062 -3.385 -10.888 1.00 89.75 88 GLY A O 1
ATOM 661 N N . GLY A 1 89 ? -7.391 -4.229 -12.966 1.00 84.25 89 GLY A N 1
ATOM 662 C CA . GLY A 1 89 ? -6.716 -3.186 -13.723 1.00 84.25 89 GLY A CA 1
ATOM 663 C C . GLY A 1 89 ? -7.718 -2.118 -14.160 1.00 84.25 89 GLY A C 1
ATOM 664 O O . GLY A 1 89 ? -8.508 -1.623 -13.360 1.00 84.25 89 GLY A O 1
ATOM 665 N N . PHE A 1 90 ? -7.679 -1.758 -15.441 1.00 73.88 90 PHE A N 1
ATOM 666 C CA . PHE A 1 90 ? -8.600 -0.769 -16.005 1.00 73.88 90 PHE A CA 1
ATOM 667 C C . PHE A 1 90 ? -9.928 -1.394 -16.469 1.00 73.88 90 PHE A C 1
ATOM 669 O O . PHE A 1 90 ? -10.992 -0.860 -16.167 1.00 73.88 90 PHE A O 1
ATOM 676 N N . ASP A 1 91 ? -9.866 -2.540 -17.154 1.00 74.06 91 ASP A N 1
ATOM 677 C CA . ASP A 1 91 ? -11.025 -3.106 -17.862 1.00 74.06 91 ASP A CA 1
ATOM 678 C C . ASP A 1 91 ? -11.663 -4.319 -17.171 1.00 74.06 91 ASP A C 1
ATOM 680 O O . ASP A 1 91 ? -12.850 -4.592 -17.357 1.00 74.06 91 ASP A O 1
ATOM 684 N N . GLU A 1 92 ? -10.894 -5.054 -16.368 1.00 80.81 92 GLU A N 1
ATOM 685 C CA . GLU A 1 92 ? -11.317 -6.333 -15.800 1.00 80.81 92 GLU A CA 1
ATOM 686 C C . GLU A 1 92 ? -11.180 -6.332 -14.282 1.00 80.81 92 GLU A C 1
ATOM 688 O O . GLU A 1 92 ? -10.153 -5.927 -13.732 1.00 80.81 92 GLU A O 1
ATOM 693 N N . PHE A 1 93 ? -12.235 -6.809 -13.618 1.00 87.62 93 PHE A N 1
ATOM 694 C CA . PHE A 1 93 ? -12.287 -6.991 -12.175 1.00 87.62 93 PHE A CA 1
ATOM 695 C C . PHE A 1 93 ? -12.585 -8.447 -11.831 1.00 87.62 93 PHE A C 1
ATOM 697 O O . PHE A 1 93 ? -13.399 -9.098 -12.487 1.00 87.62 93 PHE A O 1
ATOM 704 N N . SER A 1 94 ? -11.976 -8.921 -10.751 1.00 92.25 94 SER A N 1
ATOM 705 C CA . SER A 1 94 ? -12.235 -10.218 -10.145 1.00 92.25 94 SER A CA 1
ATOM 706 C C . SER A 1 94 ? -13.673 -10.346 -9.636 1.00 92.25 94 SER A C 1
ATOM 708 O O . SER A 1 94 ? -14.406 -9.361 -9.453 1.00 92.25 94 SER A O 1
ATOM 710 N N . ASP A 1 95 ? -14.034 -11.575 -9.269 1.00 94.81 95 ASP A N 1
ATOM 711 C CA . ASP A 1 95 ? -15.115 -11.798 -8.315 1.00 94.81 95 ASP A CA 1
ATOM 712 C C . ASP A 1 95 ? -14.845 -11.034 -7.000 1.00 94.81 95 ASP A C 1
ATOM 714 O O . ASP A 1 95 ? -13.684 -10.804 -6.630 1.00 94.81 95 ASP A O 1
ATOM 718 N N . PRO A 1 96 ? -15.895 -10.595 -6.285 1.00 95.19 96 PRO A N 1
ATOM 719 C CA . PRO A 1 96 ? -15.731 -9.808 -5.072 1.00 95.19 96 PRO A CA 1
ATOM 720 C C . PRO A 1 96 ? -15.185 -10.645 -3.912 1.00 95.19 96 PRO A C 1
ATOM 722 O O . PRO A 1 96 ? -15.777 -11.646 -3.511 1.00 95.19 96 PRO A O 1
ATOM 725 N N . LEU A 1 97 ? -14.114 -10.171 -3.282 1.00 97.00 97 LEU A N 1
ATOM 726 C CA . LEU A 1 97 ? -13.669 -10.612 -1.971 1.00 97.00 97 LEU A CA 1
ATOM 727 C C . LEU A 1 97 ? -14.637 -10.086 -0.896 1.00 97.00 97 LEU A C 1
ATOM 729 O O . LEU A 1 97 ? -14.689 -8.890 -0.615 1.00 97.00 97 LEU A O 1
ATOM 733 N N . ASN A 1 98 ? -15.382 -10.990 -0.259 1.00 96.50 98 ASN A N 1
ATOM 734 C CA . ASN A 1 98 ? -16.211 -10.681 0.907 1.00 96.50 98 ASN A CA 1
ATOM 735 C C . ASN A 1 98 ? -15.364 -10.187 2.099 1.00 96.50 98 ASN A C 1
ATOM 737 O O . ASN A 1 98 ? -14.607 -10.958 2.693 1.00 96.50 98 ASN A O 1
ATOM 741 N N . LEU A 1 99 ? -15.591 -8.937 2.503 1.00 95.44 99 LEU A N 1
ATOM 742 C CA . LEU A 1 99 ? -15.063 -8.231 3.674 1.00 95.44 99 LEU A CA 1
ATOM 743 C C . LEU A 1 99 ? -16.174 -7.826 4.674 1.00 95.44 99 LEU A C 1
ATOM 745 O O . LEU A 1 99 ? -16.005 -6.881 5.443 1.00 95.44 99 LEU A O 1
ATOM 749 N N . ASP A 1 100 ? -17.312 -8.522 4.698 1.00 93.19 100 ASP A N 1
ATOM 750 C CA . ASP A 1 100 ? -18.435 -8.229 5.598 1.00 93.19 100 ASP A CA 1
ATOM 751 C C . ASP A 1 100 ? -17.991 -8.159 7.062 1.00 93.19 100 ASP A C 1
ATOM 753 O O . ASP A 1 100 ? -17.437 -9.119 7.604 1.00 93.19 100 ASP A O 1
ATOM 757 N N . GLY A 1 101 ? -18.240 -7.023 7.715 1.00 88.88 101 GLY A N 1
ATOM 758 C CA . GLY A 1 101 ? -17.856 -6.800 9.110 1.00 88.88 101 GLY A CA 1
ATOM 759 C C . GLY A 1 101 ? -16.346 -6.686 9.349 1.00 88.88 101 GLY A C 1
ATOM 760 O O . GLY A 1 101 ? -15.912 -6.850 10.485 1.00 88.88 101 GLY A O 1
ATOM 761 N N . PHE A 1 102 ? -15.542 -6.441 8.306 1.00 92.50 102 PHE A N 1
ATOM 762 C CA . PHE A 1 102 ? -14.094 -6.257 8.436 1.00 92.50 102 PHE A CA 1
ATOM 763 C C . PHE A 1 102 ? -13.742 -4.956 9.175 1.00 92.50 102 PHE A C 1
ATOM 765 O O . PHE A 1 102 ? -12.949 -4.990 10.111 1.00 92.50 102 PHE A O 1
ATOM 772 N N . GLY A 1 103 ? -14.369 -3.832 8.806 1.00 89.56 103 GLY A N 1
ATOM 773 C CA . GLY A 1 103 ? -14.099 -2.526 9.416 1.00 89.56 103 GLY A CA 1
ATOM 774 C C . GLY A 1 103 ? -12.644 -2.087 9.226 1.00 89.56 103 GLY A C 1
ATOM 775 O O . GLY A 1 103 ? -12.112 -2.195 8.123 1.00 89.56 103 GLY A O 1
ATOM 776 N N . TRP A 1 104 ? -12.005 -1.603 10.294 1.00 91.25 104 TRP A N 1
ATOM 777 C CA . TRP A 1 104 ? -10.578 -1.274 10.295 1.00 91.25 104 TRP A CA 1
ATOM 778 C C . TRP A 1 104 ? -9.708 -2.519 10.482 1.00 91.25 104 TRP A C 1
ATOM 780 O O . TRP A 1 104 ? -9.933 -3.354 11.359 1.00 91.25 104 TRP A O 1
ATOM 790 N N . GLY A 1 105 ? -8.664 -2.606 9.670 1.00 94.38 105 GLY A N 1
ATOM 791 C CA . GLY A 1 105 ? -7.705 -3.691 9.685 1.00 94.38 105 GLY A CA 1
ATOM 792 C C . GLY A 1 105 ? -6.403 -3.289 9.008 1.00 94.38 105 GLY A C 1
ATOM 793 O O . GLY A 1 105 ? -6.035 -2.114 8.931 1.00 94.38 105 GLY A O 1
ATOM 794 N N . ARG A 1 106 ? -5.696 -4.297 8.511 1.00 95.25 106 ARG A N 1
ATOM 795 C CA . ARG A 1 106 ? -4.480 -4.134 7.726 1.00 95.25 106 ARG A CA 1
ATOM 796 C C . ARG A 1 106 ? -4.536 -4.991 6.478 1.00 95.25 106 ARG A C 1
ATOM 798 O O . ARG A 1 106 ? -5.206 -6.026 6.448 1.00 95.25 106 ARG A O 1
ATOM 805 N N . VAL A 1 107 ? -3.804 -4.549 5.468 1.00 96.12 107 VAL A N 1
ATOM 806 C CA . VAL A 1 107 ? -3.512 -5.315 4.265 1.00 96.12 107 VAL A CA 1
ATOM 807 C C . VAL A 1 107 ? -2.008 -5.532 4.179 1.00 96.12 107 VAL A C 1
ATOM 809 O O . VAL A 1 107 ? -1.228 -4.582 4.173 1.00 96.12 107 VAL A O 1
ATOM 812 N N . GLN A 1 108 ? -1.586 -6.791 4.122 1.00 97.06 108 GLN A N 1
ATOM 813 C CA . GLN A 1 108 ? -0.222 -7.134 3.751 1.00 97.06 108 GLN A CA 1
ATOM 814 C C . GLN A 1 108 ? -0.156 -7.313 2.238 1.00 97.06 108 GLN A C 1
ATOM 816 O O . GLN A 1 108 ? -0.833 -8.187 1.697 1.00 97.06 108 GLN A O 1
ATOM 821 N N . VAL A 1 109 ? 0.651 -6.489 1.577 1.00 96.62 109 VAL A N 1
ATOM 822 C CA . VAL A 1 109 ? 0.863 -6.512 0.129 1.00 96.62 109 VAL A CA 1
ATOM 823 C C . VAL A 1 109 ? 2.226 -7.123 -0.142 1.00 96.62 109 VAL A C 1
ATOM 825 O O . VAL A 1 109 ? 3.243 -6.620 0.335 1.00 96.62 109 VAL A O 1
ATOM 828 N N . CYS A 1 110 ? 2.250 -8.210 -0.900 1.00 96.94 110 CYS A N 1
ATOM 829 C CA . CYS A 1 110 ? 3.466 -8.889 -1.315 1.00 96.94 110 CYS A CA 1
ATOM 830 C C . CYS A 1 110 ? 3.536 -8.929 -2.841 1.00 96.94 110 CYS A C 1
ATOM 832 O O . CYS A 1 110 ? 2.514 -9.146 -3.494 1.00 96.94 110 CYS A O 1
ATOM 834 N N . ALA A 1 111 ? 4.734 -8.753 -3.396 1.00 95.06 111 ALA A N 1
ATOM 835 C CA . ALA A 1 111 ? 4.960 -8.879 -4.830 1.00 95.06 111 ALA A CA 1
ATOM 836 C C . ALA A 1 111 ? 6.270 -9.605 -5.148 1.00 95.06 111 ALA A C 1
ATOM 838 O O . ALA A 1 111 ? 7.231 -9.575 -4.367 1.00 95.06 111 ALA A O 1
ATOM 839 N N . ARG A 1 112 ? 6.302 -10.270 -6.304 1.00 93.38 112 ARG A N 1
ATOM 840 C CA . ARG A 1 112 ? 7.491 -10.927 -6.857 1.00 93.38 112 ARG A CA 1
ATOM 841 C C . ARG A 1 112 ? 7.506 -10.802 -8.375 1.00 93.38 112 ARG A C 1
ATOM 843 O O . ARG A 1 112 ? 6.459 -10.826 -9.017 1.00 93.38 112 ARG A O 1
ATOM 850 N N . GLY A 1 113 ? 8.707 -10.692 -8.943 1.00 89.88 113 GLY A N 1
ATOM 851 C CA . GLY A 1 113 ? 8.888 -10.685 -10.393 1.00 89.88 113 GLY A CA 1
ATOM 852 C C . GLY A 1 113 ? 8.484 -9.363 -11.038 1.00 89.88 113 GLY A C 1
ATOM 853 O O . GLY A 1 113 ? 8.217 -9.332 -12.234 1.00 89.88 113 GLY A O 1
ATOM 854 N N . ARG A 1 114 ? 8.438 -8.270 -10.261 1.00 87.25 114 ARG A N 1
ATOM 855 C CA . ARG A 1 114 ? 8.126 -6.935 -10.785 1.00 87.25 114 ARG A CA 1
ATOM 856 C C . ARG A 1 114 ? 9.162 -6.524 -11.830 1.00 87.25 114 ARG A C 1
ATOM 858 O O . ARG A 1 114 ? 10.363 -6.540 -11.553 1.00 87.25 114 ARG A O 1
ATOM 865 N N . HIS A 1 115 ? 8.706 -6.084 -13.004 1.00 78.62 115 HIS A N 1
ATOM 866 C CA . HIS A 1 115 ? 9.548 -5.730 -14.164 1.00 78.62 115 HIS A CA 1
ATOM 867 C C . HIS A 1 115 ? 10.193 -4.342 -14.031 1.00 78.62 115 HIS A C 1
ATOM 869 O O . HIS A 1 115 ? 10.031 -3.476 -14.890 1.00 78.62 115 HIS A O 1
ATOM 875 N N . ARG A 1 116 ? 10.856 -4.105 -12.894 1.00 69.00 116 ARG A N 1
ATOM 876 C CA . ARG A 1 116 ? 11.261 -2.795 -12.362 1.00 69.00 116 ARG A CA 1
ATOM 877 C C . ARG A 1 116 ? 11.836 -1.839 -13.430 1.00 69.00 116 ARG A C 1
ATOM 879 O O . ARG A 1 116 ? 12.937 -2.035 -13.929 1.00 69.00 116 ARG A O 1
ATOM 886 N N . TYR A 1 117 ? 11.087 -0.762 -13.688 1.00 56.12 117 TYR A N 1
ATOM 887 C CA . TYR A 1 117 ? 11.504 0.518 -14.290 1.00 56.12 117 TYR A CA 1
ATOM 888 C C . TYR A 1 117 ? 11.951 0.519 -15.758 1.00 56.12 117 TYR A C 1
ATOM 890 O O . TYR A 1 117 ? 12.666 1.415 -16.202 1.00 56.12 117 TYR A O 1
ATOM 898 N N . HIS A 1 118 ? 11.413 -0.386 -16.568 1.00 52.94 118 HIS A N 1
ATOM 899 C CA . HIS A 1 118 ? 11.517 -0.319 -18.028 1.00 52.94 118 HIS A CA 1
ATOM 900 C C . HIS A 1 118 ? 10.466 0.614 -18.665 1.00 52.94 118 HIS A C 1
ATOM 902 O O . HIS A 1 118 ? 9.916 0.308 -19.717 1.00 52.94 118 HIS A O 1
ATOM 908 N N . TYR A 1 119 ? 10.181 1.777 -18.060 1.00 49.59 119 TYR A N 1
ATOM 909 C CA . TYR A 1 119 ? 9.191 2.730 -18.601 1.00 49.59 119 TYR A CA 1
ATOM 910 C C . TYR A 1 119 ? 9.571 3.283 -19.984 1.00 49.59 119 TYR A C 1
ATOM 912 O O . TYR A 1 119 ? 8.701 3.723 -20.733 1.00 49.59 119 TYR A O 1
ATOM 920 N N . SER A 1 120 ? 10.865 3.289 -20.314 1.00 49.03 120 SER A N 1
ATOM 921 C CA . SER A 1 120 ? 11.418 3.891 -21.533 1.00 49.03 120 SER A CA 1
ATOM 922 C C . SER A 1 120 ? 11.836 2.881 -22.602 1.00 49.03 120 SER A C 1
ATOM 924 O O . SER A 1 120 ? 12.094 3.272 -23.742 1.00 49.03 120 SER A O 1
ATOM 926 N N . SER A 1 121 ? 11.916 1.594 -22.270 1.00 52.84 121 SER A N 1
ATOM 927 C CA . SER A 1 121 ? 12.292 0.554 -23.224 1.00 52.84 121 SER A CA 1
ATOM 928 C C . SER A 1 121 ? 11.046 -0.139 -23.753 1.00 52.84 121 SER A C 1
ATOM 930 O O . SER A 1 121 ? 10.231 -0.626 -22.977 1.00 52.84 121 SER A O 1
ATOM 932 N N . TRP A 1 122 ? 10.936 -0.214 -25.079 1.00 55.53 122 TRP A N 1
ATOM 933 C CA . TRP A 1 122 ? 9.991 -1.067 -25.795 1.00 55.53 122 TRP A CA 1
ATOM 934 C C . TRP A 1 122 ? 10.310 -2.538 -25.507 1.00 55.53 122 TRP A C 1
ATOM 936 O O . TRP A 1 122 ? 10.946 -3.212 -26.316 1.00 55.53 122 TRP A O 1
ATOM 946 N N . VAL A 1 123 ? 9.959 -3.018 -24.317 1.00 61.88 123 VAL A N 1
ATOM 947 C CA . VAL A 1 123 ? 10.025 -4.441 -24.005 1.00 61.88 123 VAL A CA 1
ATOM 948 C C . VAL A 1 123 ? 8.723 -5.069 -24.463 1.00 61.88 123 VAL A C 1
ATOM 950 O O . VAL A 1 123 ? 7.650 -4.519 -24.220 1.00 61.88 123 VAL A O 1
ATOM 953 N N . ASP A 1 124 ? 8.836 -6.195 -25.158 1.00 71.19 124 ASP A N 1
ATOM 954 C CA . ASP A 1 124 ? 7.684 -6.998 -25.535 1.00 71.19 124 ASP A CA 1
ATOM 955 C C . ASP A 1 124 ? 7.055 -7.581 -24.265 1.00 71.19 124 ASP A C 1
ATOM 957 O O . ASP A 1 124 ? 7.577 -8.510 -23.646 1.00 71.19 124 ASP A O 1
ATOM 961 N N . VAL A 1 125 ? 5.958 -6.959 -23.849 1.00 68.62 125 VAL A N 1
ATOM 962 C CA . VAL A 1 125 ? 5.202 -7.300 -22.644 1.00 68.62 125 VAL A CA 1
ATOM 963 C C . VAL A 1 125 ? 4.654 -8.724 -22.728 1.00 68.62 125 VAL A C 1
ATOM 965 O O . VAL A 1 125 ? 4.569 -9.402 -21.704 1.00 68.62 125 VAL A O 1
ATOM 968 N N . ASP A 1 126 ? 4.363 -9.219 -23.935 1.00 74.50 126 ASP A N 1
ATOM 969 C CA . ASP A 1 126 ? 3.849 -10.576 -24.135 1.00 74.50 126 ASP A CA 1
ATOM 970 C C . ASP A 1 126 ? 4.916 -11.644 -23.851 1.00 74.50 126 ASP A C 1
ATOM 972 O O . ASP A 1 126 ? 4.586 -12.791 -23.538 1.00 74.50 126 ASP A O 1
ATOM 976 N N . ALA A 1 127 ? 6.199 -11.267 -23.908 1.00 79.50 127 ALA A N 1
ATOM 977 C CA . ALA A 1 127 ?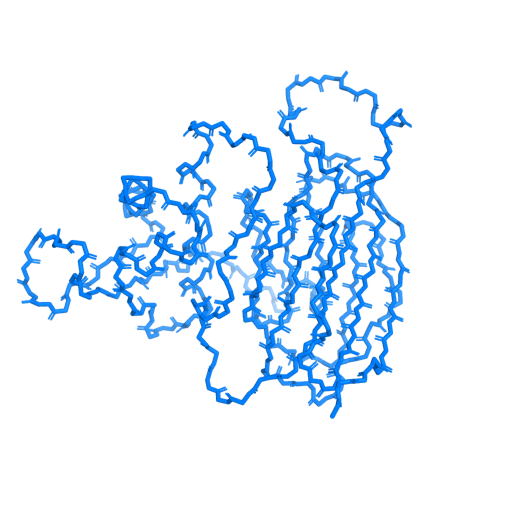 7.332 -12.138 -23.607 1.00 79.50 127 ALA A CA 1
ATOM 978 C C . ALA A 1 127 ? 7.738 -12.131 -22.120 1.00 79.50 127 ALA A C 1
ATOM 980 O O . ALA A 1 127 ? 8.595 -12.923 -21.715 1.00 79.50 127 ALA A O 1
ATOM 981 N N . MET A 1 128 ? 7.153 -11.252 -21.300 1.00 83.19 128 MET A N 1
ATOM 982 C CA . MET A 1 128 ? 7.442 -11.168 -19.869 1.00 83.19 128 MET A CA 1
ATOM 983 C C . MET A 1 128 ? 6.571 -12.148 -19.068 1.00 83.19 128 MET A C 1
ATOM 985 O O . MET A 1 128 ? 5.371 -12.266 -19.332 1.00 83.19 128 MET A O 1
ATOM 989 N N . PRO A 1 129 ? 7.130 -12.850 -18.062 1.00 89.81 129 PRO A N 1
ATOM 990 C CA . PRO A 1 129 ? 6.305 -13.612 -17.132 1.00 89.81 129 PRO A CA 1
ATOM 991 C C . PRO A 1 129 ? 5.377 -12.664 -16.349 1.00 89.81 129 PRO A C 1
ATOM 993 O O . PRO A 1 129 ? 5.756 -11.511 -16.117 1.00 89.81 129 PRO A O 1
ATOM 996 N N . PRO A 1 130 ? 4.183 -13.113 -15.924 1.00 92.50 130 PRO A N 1
ATOM 997 C CA . PRO A 1 130 ? 3.319 -12.305 -15.073 1.00 92.50 130 PRO A CA 1
ATOM 998 C C . PRO A 1 130 ? 4.019 -11.885 -13.777 1.00 92.50 130 PRO A C 1
ATOM 1000 O O . PRO A 1 130 ? 4.782 -12.658 -13.197 1.00 92.50 130 PRO A O 1
ATOM 1003 N N . GLU A 1 131 ? 3.737 -10.669 -13.316 1.00 93.50 131 GLU A N 1
ATOM 1004 C CA . GLU A 1 131 ? 4.057 -10.262 -11.951 1.00 93.50 131 GLU A CA 1
ATOM 1005 C C . GLU A 1 131 ? 3.092 -10.959 -10.989 1.00 93.50 131 GLU A C 1
ATOM 1007 O O . GLU A 1 131 ? 1.883 -10.975 -11.227 1.00 93.50 131 GLU A O 1
ATOM 1012 N N . GLU A 1 132 ? 3.608 -11.508 -9.894 1.00 96.44 132 GLU A N 1
ATOM 1013 C CA . GLU A 1 132 ? 2.793 -12.187 -8.887 1.00 96.44 132 GLU A CA 1
ATOM 1014 C C . GLU A 1 132 ? 2.532 -11.253 -7.711 1.00 96.44 132 GLU A C 1
ATOM 1016 O O . GLU A 1 132 ? 3.464 -10.643 -7.173 1.00 96.44 132 GLU A O 1
ATOM 1021 N N . TRP A 1 133 ? 1.271 -11.178 -7.289 1.00 97.38 133 TRP A N 1
ATOM 1022 C CA . TRP A 1 133 ? 0.812 -10.287 -6.232 1.00 97.38 133 TRP A CA 1
ATOM 1023 C C . TRP A 1 133 ? -0.087 -11.016 -5.238 1.00 97.38 133 TRP A C 1
ATOM 1025 O O . TRP A 1 133 ? -0.975 -11.778 -5.615 1.00 97.38 133 TRP A O 1
ATOM 1035 N N . LEU A 1 134 ? 0.125 -10.747 -3.952 1.00 98.12 134 LEU A N 1
ATOM 1036 C CA . LEU A 1 134 ? -0.674 -11.296 -2.862 1.00 98.12 134 LEU A CA 1
ATOM 1037 C C . LEU A 1 134 ? -1.096 -10.177 -1.908 1.00 98.12 134 LEU A C 1
ATOM 1039 O O . LEU A 1 134 ? -0.250 -9.512 -1.309 1.00 98.12 134 LEU A O 1
ATOM 1043 N N . LEU A 1 135 ? -2.407 -9.994 -1.746 1.00 98.31 135 LEU A N 1
ATOM 1044 C CA . LEU A 1 135 ? -3.013 -9.028 -0.832 1.00 98.31 135 LEU A CA 1
ATOM 1045 C C . LEU A 1 135 ? -3.735 -9.775 0.291 1.00 98.31 135 LEU A C 1
ATOM 1047 O O . LEU A 1 135 ? -4.709 -10.482 0.050 1.00 98.31 135 LEU A O 1
ATOM 1051 N N . ARG A 1 136 ? -3.283 -9.618 1.536 1.00 98.19 136 ARG A N 1
ATOM 1052 C CA . ARG A 1 136 ? -3.852 -10.330 2.691 1.00 98.19 136 ARG A CA 1
ATOM 1053 C C . ARG A 1 136 ? -4.451 -9.362 3.688 1.00 98.19 136 ARG A C 1
ATOM 1055 O O . ARG A 1 136 ? -3.723 -8.653 4.375 1.00 98.19 136 ARG A O 1
ATOM 1062 N N . PHE A 1 137 ? -5.772 -9.372 3.779 1.00 97.69 137 PHE A N 1
ATOM 1063 C CA . PHE A 1 137 ? -6.566 -8.518 4.650 1.00 97.69 137 PHE A CA 1
ATOM 1064 C C . PHE A 1 137 ? -6.812 -9.210 5.989 1.00 97.69 137 PHE A C 1
ATOM 1066 O O . PHE A 1 137 ? -7.296 -10.343 6.022 1.00 97.69 137 PHE A O 1
ATOM 1073 N N . PHE A 1 138 ? -6.524 -8.535 7.099 1.00 96.56 138 PHE A N 1
ATOM 1074 C CA . PHE A 1 138 ? -6.781 -9.050 8.446 1.00 96.56 138 PHE A CA 1
ATOM 1075 C C . PHE A 1 138 ? -7.150 -7.938 9.437 1.00 96.56 138 PHE A C 1
ATOM 1077 O O . PHE A 1 138 ? -6.644 -6.821 9.325 1.00 96.56 138 PHE A O 1
ATOM 1084 N N . PRO A 1 139 ? -8.017 -8.219 10.425 1.00 94.50 139 PRO A N 1
ATOM 1085 C CA . PRO A 1 139 ? -8.395 -7.230 11.427 1.00 94.50 139 PRO A CA 1
ATOM 1086 C C . PRO A 1 139 ? -7.236 -6.937 12.389 1.00 94.50 139 PRO A C 1
ATOM 1088 O O . PRO A 1 139 ? -6.435 -7.823 12.708 1.00 94.50 139 PRO A O 1
ATOM 1091 N N . VAL A 1 140 ? -7.197 -5.712 12.915 1.00 89.56 140 VAL A N 1
ATOM 1092 C CA . VAL A 1 140 ? -6.347 -5.329 14.053 1.00 89.56 140 VAL A CA 1
ATOM 1093 C C . VAL A 1 140 ? -7.184 -4.670 15.144 1.00 89.56 140 VAL A C 1
ATOM 1095 O O . VAL A 1 140 ? -8.272 -4.164 14.889 1.00 89.56 140 VAL A O 1
ATOM 1098 N N . LEU A 1 141 ? -6.694 -4.716 16.383 1.00 79.19 141 LEU A N 1
ATOM 1099 C CA . LEU A 1 141 ? -7.340 -4.050 17.511 1.00 79.19 141 LEU A CA 1
ATOM 1100 C C . LEU A 1 141 ? -6.772 -2.638 17.670 1.00 79.19 141 LEU A C 1
ATOM 1102 O O . LEU A 1 141 ? -5.556 -2.481 17.753 1.00 79.19 141 LEU A O 1
ATOM 1106 N N . GLY A 1 142 ? -7.652 -1.647 17.800 1.00 75.12 142 GLY A N 1
ATOM 1107 C CA . GLY A 1 142 ? -7.280 -0.257 18.071 1.00 75.12 142 GLY A CA 1
ATOM 1108 C C . GLY A 1 142 ? -7.328 0.644 16.841 1.00 75.12 142 GLY A C 1
ATOM 1109 O O . GLY A 1 142 ? -7.869 0.276 15.800 1.00 75.12 142 GLY A O 1
ATOM 1110 N N . GLU A 1 143 ? -6.803 1.855 17.001 1.00 72.38 143 GLU A N 1
ATOM 1111 C CA . GLU A 1 143 ? -6.749 2.851 15.932 1.00 72.38 143 GLU A CA 1
ATOM 1112 C C . GLU A 1 143 ? -5.702 2.477 14.868 1.00 72.38 143 GLU A C 1
ATOM 1114 O O . GLU A 1 143 ? -4.665 1.887 15.197 1.00 72.38 143 GLU A O 1
ATOM 1119 N N . PRO A 1 144 ? -5.950 2.810 13.589 1.00 77.00 144 PRO A N 1
ATOM 1120 C CA . PRO A 1 144 ? -5.002 2.554 12.517 1.00 77.00 144 PRO A CA 1
ATOM 1121 C C . PRO A 1 144 ? -3.766 3.445 12.676 1.00 77.00 144 PRO A C 1
ATOM 1123 O O . PRO A 1 144 ? -3.809 4.648 12.443 1.00 77.00 144 PRO A O 1
ATOM 1126 N N . ASP A 1 145 ? -2.638 2.836 13.032 1.00 85.88 145 ASP A N 1
ATOM 1127 C CA . ASP A 1 145 ? -1.325 3.469 12.943 1.00 85.88 145 ASP A CA 1
ATOM 1128 C C . ASP A 1 145 ? -0.695 3.148 11.572 1.00 85.88 145 ASP A C 1
ATOM 1130 O O . ASP A 1 145 ? -0.329 1.984 11.329 1.00 85.88 145 ASP A O 1
ATOM 1134 N N . PRO A 1 146 ? -0.539 4.141 10.667 1.00 84.31 146 PRO A N 1
ATOM 1135 C CA . PRO A 1 146 ? 0.021 3.908 9.336 1.00 84.31 146 PRO A CA 1
ATOM 1136 C C . PRO A 1 146 ? 1.474 3.455 9.356 1.00 84.31 146 PRO A C 1
ATOM 1138 O O . PRO A 1 146 ? 1.937 2.846 8.395 1.00 84.31 146 PRO A O 1
ATOM 1141 N N . LEU A 1 147 ? 2.193 3.744 10.443 1.00 88.44 147 LEU A N 1
ATOM 1142 C CA . LEU A 1 147 ? 3.596 3.388 10.599 1.00 88.44 147 LEU A CA 1
ATOM 1143 C C . LEU A 1 147 ? 3.800 2.147 11.467 1.00 88.44 147 LEU A C 1
ATOM 1145 O O . LEU A 1 147 ? 4.940 1.748 11.684 1.00 88.44 147 LEU A O 1
ATOM 1149 N N . ALA A 1 148 ? 2.734 1.529 11.979 1.00 87.44 148 ALA A N 1
ATOM 1150 C CA . ALA A 1 148 ? 2.853 0.223 12.617 1.00 87.44 148 ALA A CA 1
ATOM 1151 C C . ALA A 1 148 ? 3.153 -0.871 11.574 1.00 87.44 148 ALA A C 1
ATOM 1153 O O . ALA A 1 148 ? 3.061 -0.641 10.364 1.00 87.44 148 ALA A O 1
ATOM 1154 N N . GLY A 1 149 ? 3.499 -2.066 12.051 1.00 86.56 149 GLY A N 1
ATOM 1155 C CA . GLY A 1 149 ? 3.886 -3.207 11.218 1.00 86.56 149 GLY A CA 1
ATOM 1156 C C . GLY A 1 149 ? 5.406 -3.357 11.064 1.00 86.56 149 GLY A C 1
ATOM 1157 O O . GLY A 1 149 ? 6.169 -2.545 11.590 1.00 86.56 149 GLY A O 1
ATOM 1158 N N . PRO A 1 150 ? 5.859 -4.429 10.393 1.00 90.31 150 PRO A N 1
ATOM 1159 C CA . PRO A 1 150 ? 7.276 -4.645 10.126 1.00 90.31 150 PRO A CA 1
ATOM 1160 C C . PRO A 1 150 ? 7.841 -3.573 9.177 1.00 90.31 150 PRO A C 1
ATOM 1162 O O . PRO A 1 150 ? 7.080 -2.943 8.434 1.00 90.31 150 PRO A O 1
ATOM 1165 N N . PRO A 1 151 ? 9.176 -3.393 9.147 1.00 90.50 151 PRO A N 1
ATOM 1166 C CA . PRO A 1 151 ? 9.827 -2.601 8.114 1.00 90.50 151 PRO A CA 1
ATOM 1167 C C . PRO A 1 151 ? 9.411 -3.070 6.722 1.00 90.50 151 PRO A C 1
ATOM 1169 O O . PRO A 1 151 ? 9.324 -4.275 6.456 1.00 90.50 151 PRO A O 1
ATOM 1172 N N . ARG A 1 152 ? 9.179 -2.108 5.831 1.00 90.81 152 ARG A N 1
ATOM 1173 C CA . ARG A 1 152 ? 8.936 -2.393 4.421 1.00 90.81 152 ARG A CA 1
ATOM 1174 C C . ARG A 1 152 ? 10.150 -3.100 3.828 1.00 90.81 152 ARG A C 1
ATOM 1176 O O . ARG A 1 152 ? 11.292 -2.767 4.130 1.00 90.81 152 ARG A O 1
ATOM 1183 N N . ILE A 1 153 ? 9.893 -4.035 2.926 1.00 90.06 153 ILE A N 1
ATOM 1184 C CA . ILE A 1 153 ? 10.922 -4.674 2.116 1.00 90.06 153 ILE A CA 1
ATOM 1185 C C . ILE A 1 153 ? 10.635 -4.316 0.665 1.00 90.06 153 ILE A C 1
ATOM 1187 O O . ILE A 1 153 ? 9.536 -4.567 0.177 1.00 90.06 153 ILE A O 1
ATOM 1191 N N . LEU A 1 154 ? 11.617 -3.730 -0.015 1.00 86.50 154 LEU A N 1
ATOM 1192 C CA . LEU A 1 154 ? 11.599 -3.566 -1.462 1.00 86.50 154 LEU A CA 1
ATOM 1193 C C . LEU A 1 154 ? 12.757 -4.367 -2.045 1.00 86.50 154 LEU A C 1
ATOM 1195 O O . LEU A 1 154 ? 13.904 -4.214 -1.621 1.00 86.50 154 LEU A O 1
ATOM 1199 N N . GLY A 1 155 ? 12.461 -5.242 -2.996 1.00 79.50 155 GLY A N 1
ATOM 1200 C CA . GLY A 1 155 ? 13.488 -5.980 -3.706 1.00 79.50 155 GLY A CA 1
ATOM 1201 C C . GLY A 1 155 ? 14.211 -5.078 -4.710 1.00 79.50 155 GLY A C 1
ATOM 1202 O O . GLY A 1 155 ? 13.666 -4.094 -5.212 1.00 79.50 155 GLY A O 1
ATOM 1203 N N . GLY A 1 156 ? 15.433 -5.468 -5.075 1.00 71.25 156 GLY A N 1
ATOM 1204 C CA . GLY A 1 156 ? 16.209 -4.817 -6.136 1.00 71.25 156 GLY A CA 1
ATOM 1205 C C . GLY A 1 156 ? 16.719 -3.414 -5.793 1.00 71.25 156 GLY A C 1
ATOM 1206 O O . GLY A 1 156 ? 16.456 -2.864 -4.730 1.00 71.25 156 GLY A O 1
ATOM 1207 N N . ALA A 1 157 ? 17.503 -2.838 -6.706 1.00 65.19 157 ALA A N 1
ATOM 1208 C CA . ALA A 1 157 ? 17.965 -1.463 -6.570 1.00 65.19 157 ALA A CA 1
ATOM 1209 C C . ALA A 1 157 ? 16.861 -0.503 -7.033 1.00 65.19 157 ALA A C 1
ATOM 1211 O O . ALA A 1 157 ? 16.374 -0.611 -8.160 1.00 65.19 157 ALA A O 1
ATOM 1212 N N . VAL A 1 158 ? 16.481 0.436 -6.170 1.00 66.69 158 VAL A N 1
ATOM 1213 C CA . VAL A 1 158 ? 15.706 1.615 -6.566 1.00 66.69 158 VAL A CA 1
ATOM 1214 C C . VAL A 1 158 ? 16.687 2.605 -7.188 1.00 66.69 158 VAL A C 1
ATOM 1216 O O . VAL A 1 158 ? 17.756 2.836 -6.622 1.00 66.69 158 VAL A O 1
ATOM 1219 N N . ASP A 1 159 ? 16.359 3.165 -8.355 1.00 68.50 159 ASP A N 1
ATOM 1220 C CA . ASP A 1 159 ? 17.148 4.268 -8.905 1.00 68.50 159 ASP A CA 1
ATOM 1221 C C . 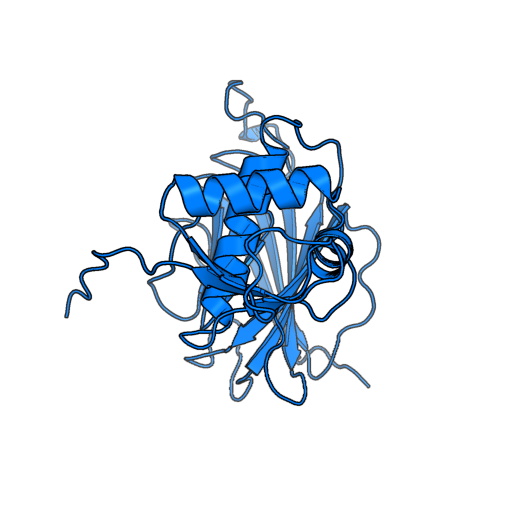ASP A 1 159 ? 17.164 5.407 -7.865 1.00 68.50 159 ASP A C 1
ATOM 1223 O O . ASP A 1 159 ? 16.089 5.846 -7.451 1.00 68.50 159 ASP A O 1
ATOM 1227 N N . PRO A 1 160 ? 18.334 5.898 -7.414 1.00 66.50 160 PRO A N 1
ATOM 1228 C CA . PRO A 1 160 ? 18.403 6.971 -6.422 1.00 66.50 160 PRO A CA 1
ATOM 1229 C C . PRO A 1 160 ? 17.621 8.234 -6.814 1.00 66.50 160 PRO A C 1
ATOM 1231 O O . PRO A 1 160 ? 17.166 8.973 -5.941 1.00 66.50 160 PRO A O 1
ATOM 1234 N N . HIS A 1 161 ? 17.454 8.491 -8.116 1.00 65.00 161 HIS A N 1
ATOM 1235 C CA . HIS A 1 161 ? 16.655 9.603 -8.624 1.00 65.00 161 HIS A CA 1
ATOM 1236 C C . HIS A 1 161 ? 15.146 9.363 -8.444 1.00 65.00 161 HIS A C 1
ATOM 1238 O O . HIS A 1 161 ? 14.385 10.316 -8.260 1.00 65.00 161 HIS A O 1
ATOM 1244 N N . ASP A 1 162 ? 14.697 8.109 -8.476 1.00 72.94 162 ASP A N 1
ATOM 1245 C CA . ASP A 1 162 ? 13.310 7.747 -8.190 1.00 72.94 162 ASP A CA 1
ATOM 1246 C C . ASP A 1 162 ? 13.060 7.532 -6.692 1.00 72.94 162 ASP A C 1
ATOM 1248 O O . ASP A 1 162 ? 11.952 7.801 -6.240 1.00 72.94 162 ASP A O 1
ATOM 1252 N N . GLU A 1 163 ? 14.068 7.138 -5.903 1.00 78.81 163 GLU A N 1
ATOM 1253 C CA . GLU A 1 163 ? 13.956 6.867 -4.457 1.00 78.81 163 GLU A CA 1
ATOM 1254 C C . GLU A 1 163 ? 13.247 8.007 -3.711 1.00 78.81 163 GLU A C 1
ATOM 1256 O O . GLU A 1 163 ? 12.255 7.775 -3.024 1.00 78.81 163 GLU A O 1
ATOM 1261 N N . VAL A 1 164 ? 13.695 9.252 -3.902 1.00 83.44 164 VAL A N 1
ATOM 1262 C CA . VAL A 1 164 ? 13.109 10.428 -3.234 1.00 83.44 164 VAL A CA 1
ATOM 1263 C C . VAL A 1 164 ? 11.650 10.640 -3.635 1.00 83.44 164 VAL A C 1
ATOM 1265 O O . VAL A 1 164 ? 10.810 10.929 -2.786 1.00 83.44 164 VAL A O 1
ATOM 1268 N N . ARG A 1 165 ? 11.333 10.479 -4.924 1.00 81.00 165 ARG A N 1
ATOM 1269 C CA . ARG A 1 165 ? 9.977 10.673 -5.450 1.00 81.00 165 ARG A CA 1
ATOM 1270 C C . ARG A 1 165 ? 9.024 9.588 -4.951 1.00 81.00 165 ARG A C 1
ATOM 1272 O O . ARG A 1 165 ? 7.906 9.908 -4.558 1.00 81.00 165 ARG A O 1
ATOM 1279 N N . LEU A 1 166 ? 9.470 8.331 -4.949 1.00 78.44 166 LEU A N 1
ATOM 1280 C CA . LEU A 1 166 ? 8.694 7.201 -4.438 1.00 78.44 166 LEU A CA 1
ATOM 1281 C C . LEU A 1 166 ? 8.412 7.383 -2.941 1.00 78.44 166 LEU A C 1
ATOM 1283 O O . LEU A 1 166 ? 7.256 7.334 -2.527 1.00 78.44 166 LEU A O 1
ATOM 1287 N N . LEU A 1 167 ? 9.446 7.714 -2.158 1.00 85.38 167 LEU A N 1
ATOM 1288 C CA . LEU A 1 167 ? 9.310 7.993 -0.727 1.00 85.38 167 LEU A CA 1
ATOM 1289 C C . LEU A 1 167 ? 8.369 9.166 -0.451 1.00 85.38 167 LEU A C 1
ATOM 1291 O O . LEU A 1 167 ? 7.557 9.089 0.465 1.00 85.38 167 LEU A O 1
ATOM 1295 N N . ALA A 1 168 ? 8.439 10.242 -1.237 1.00 84.69 168 ALA A N 1
ATOM 1296 C CA . ALA A 1 168 ? 7.524 11.369 -1.095 1.00 84.69 168 ALA A CA 1
ATOM 1297 C C . ALA A 1 168 ? 6.066 10.932 -1.295 1.00 84.69 168 ALA A C 1
ATOM 1299 O O . ALA A 1 168 ? 5.203 11.265 -0.485 1.00 84.69 168 ALA A O 1
ATOM 1300 N N . ASN A 1 169 ? 5.790 10.131 -2.324 1.00 82.19 169 ASN A N 1
ATOM 1301 C CA . ASN A 1 169 ? 4.445 9.615 -2.559 1.00 82.19 169 ASN A CA 1
ATOM 1302 C C . ASN A 1 169 ? 3.974 8.680 -1.431 1.00 82.19 169 ASN A C 1
ATOM 1304 O O . ASN A 1 169 ? 2.823 8.766 -1.009 1.00 82.19 169 ASN A O 1
ATOM 1308 N N . ASP A 1 170 ? 4.856 7.826 -0.905 1.00 82.12 170 ASP A N 1
ATOM 1309 C CA . ASP A 1 170 ? 4.538 6.943 0.224 1.00 82.12 170 ASP A CA 1
ATOM 1310 C C . ASP A 1 170 ? 4.195 7.735 1.492 1.00 82.12 170 ASP A C 1
ATOM 1312 O O . ASP A 1 170 ? 3.229 7.429 2.191 1.00 82.12 170 ASP A O 1
ATOM 1316 N N . LEU A 1 171 ? 4.968 8.785 1.778 1.00 86.00 171 LEU A N 1
ATOM 1317 C CA . LEU A 1 171 ? 4.744 9.670 2.920 1.00 86.00 171 LEU A CA 1
ATOM 1318 C C . LEU A 1 171 ? 3.446 10.467 2.778 1.00 86.00 171 LEU A C 1
ATOM 1320 O O . LEU A 1 171 ? 2.699 10.602 3.749 1.00 86.00 171 LEU A O 1
ATOM 1324 N N . GLN A 1 172 ? 3.163 10.971 1.576 1.00 83.00 172 GLN A N 1
ATOM 1325 C CA . GLN A 1 172 ? 1.907 11.651 1.275 1.00 83.00 172 GLN A CA 1
ATOM 1326 C C . GLN A 1 172 ? 0.714 10.718 1.511 1.00 83.00 172 GLN A C 1
ATOM 1328 O O . GLN A 1 172 ? 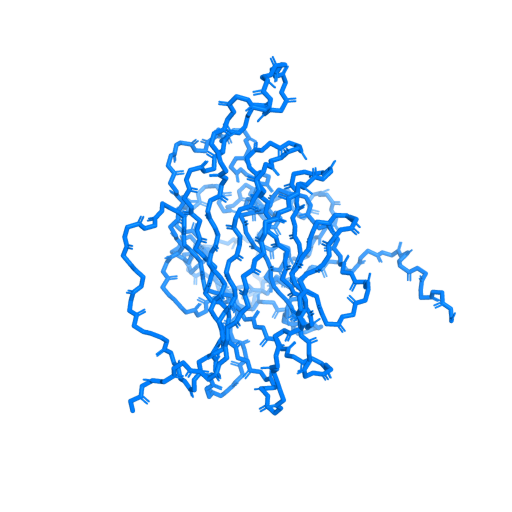-0.229 11.089 2.211 1.00 83.00 172 GLN A O 1
ATOM 1333 N N . ALA A 1 173 ? 0.782 9.492 0.991 1.00 77.38 173 ALA A N 1
ATOM 1334 C CA . ALA A 1 173 ? -0.252 8.487 1.178 1.00 77.38 173 ALA A CA 1
ATOM 1335 C C . ALA A 1 173 ? -0.461 8.132 2.658 1.00 77.38 173 ALA A C 1
ATOM 1337 O O . ALA A 1 173 ? -1.591 8.156 3.146 1.00 77.38 173 ALA A O 1
ATOM 1338 N N . ALA A 1 174 ? 0.621 7.876 3.400 1.00 79.88 174 ALA A N 1
ATOM 1339 C CA . ALA A 1 174 ? 0.545 7.591 4.831 1.00 79.88 174 ALA A CA 1
ATOM 1340 C C . ALA A 1 174 ? -0.105 8.745 5.613 1.00 79.88 174 ALA A C 1
ATOM 1342 O O . ALA A 1 174 ? -0.913 8.508 6.511 1.00 79.88 174 ALA A O 1
ATOM 1343 N N . ALA A 1 175 ? 0.200 9.994 5.253 1.00 81.31 175 ALA A N 1
ATOM 1344 C CA . ALA A 1 175 ? -0.409 11.168 5.867 1.00 81.31 175 ALA A CA 1
ATOM 1345 C C . ALA A 1 175 ? -1.895 11.343 5.502 1.00 81.31 175 ALA A C 1
ATOM 1347 O O . ALA A 1 175 ? -2.654 11.844 6.330 1.00 81.31 175 ALA A O 1
ATOM 1348 N N . HIS A 1 176 ? -2.338 10.901 4.319 1.00 77.38 176 HIS A N 1
ATOM 1349 C CA . HIS A 1 176 ? -3.759 10.899 3.954 1.00 77.38 176 HIS A CA 1
ATOM 1350 C C . HIS A 1 176 ? -4.594 9.924 4.794 1.00 77.38 176 HIS A C 1
ATOM 1352 O O . HIS A 1 176 ? -5.749 10.229 5.091 1.00 77.38 176 HIS A O 1
ATOM 1358 N N . VAL A 1 177 ? -4.015 8.801 5.232 1.00 74.94 177 VAL A N 1
ATOM 1359 C CA . VAL A 1 177 ? -4.725 7.826 6.079 1.00 74.94 177 VAL A CA 1
ATOM 1360 C C . VAL A 1 177 ? -5.088 8.408 7.449 1.00 74.94 177 VAL A C 1
ATOM 1362 O O . VAL A 1 177 ? -6.150 8.101 7.981 1.00 74.94 177 VAL A O 1
ATOM 1365 N N . VAL A 1 178 ? -4.251 9.282 8.022 1.00 71.19 178 VAL A N 1
ATOM 1366 C CA . VAL A 1 178 ? -4.460 9.831 9.384 1.00 71.19 178 VAL A CA 1
ATOM 1367 C C . VAL A 1 178 ? -5.463 10.993 9.414 1.00 71.19 178 VAL A C 1
ATOM 1369 O O . VAL A 1 178 ? -5.630 11.658 10.437 1.00 71.19 178 VAL A O 1
ATOM 1372 N N . SER A 1 179 ? -6.201 11.225 8.324 1.00 68.25 179 SER A N 1
ATOM 1373 C CA . SER A 1 179 ? -7.210 12.286 8.209 1.00 68.25 179 SER A CA 1
ATOM 1374 C C . SER A 1 179 ? -6.661 13.679 8.587 1.00 68.25 179 SER A C 1
ATOM 1376 O O . SER A 1 179 ? -5.467 13.959 8.466 1.00 68.25 179 SER A O 1
ATOM 1378 N N . ASP A 1 180 ? -7.529 14.572 9.066 1.00 70.00 180 ASP A N 1
ATOM 1379 C CA . ASP A 1 180 ? -7.186 15.948 9.428 1.00 70.00 180 ASP A CA 1
ATOM 1380 C C . ASP A 1 180 ? -6.327 16.046 10.702 1.00 70.00 180 ASP A C 1
ATOM 1382 O O . ASP A 1 180 ? -5.928 17.145 11.074 1.00 70.00 180 ASP A O 1
ATOM 1386 N N . ALA A 1 181 ? -6.019 14.943 11.394 1.00 79.31 181 ALA A N 1
ATOM 1387 C CA . ALA A 1 181 ? -5.130 14.954 12.559 1.00 79.31 181 ALA A CA 1
ATOM 1388 C C . ALA A 1 181 ? -3.645 15.059 12.165 1.00 79.31 181 ALA A C 1
ATOM 1390 O O . ALA A 1 181 ? -2.862 15.663 12.902 1.00 79.31 181 ALA A O 1
ATOM 1391 N N . GLY A 1 182 ? -3.291 14.571 10.970 1.00 83.69 182 GLY A N 1
ATOM 1392 C CA . GLY A 1 182 ? -1.914 14.490 10.494 1.00 83.69 182 GLY A CA 1
ATOM 1393 C C . GLY A 1 182 ? -1.132 13.337 11.128 1.00 83.69 182 GLY A C 1
ATOM 1394 O O . GLY A 1 182 ? -1.441 12.852 12.215 1.00 83.69 182 GLY A O 1
ATOM 1395 N N . LEU A 1 183 ? -0.089 12.889 10.435 1.00 88.25 183 LEU A N 1
ATOM 1396 C CA . LEU A 1 183 ? 0.785 11.817 10.892 1.00 88.25 183 LEU A CA 1
ATOM 1397 C C . LEU A 1 183 ? 1.813 12.368 11.884 1.00 88.25 183 LEU A C 1
ATOM 1399 O O . LEU A 1 183 ? 2.734 13.083 11.493 1.00 88.25 183 LEU A O 1
ATOM 1403 N N . THR A 1 184 ? 1.676 12.011 13.162 1.00 91.06 184 THR A N 1
ATOM 1404 C CA . THR A 1 184 ? 2.690 12.324 14.182 1.00 91.06 184 THR A CA 1
ATOM 1405 C C . THR A 1 184 ? 3.819 11.297 14.135 1.00 91.06 184 THR A C 1
ATOM 1407 O O . THR A 1 184 ? 3.593 10.104 14.353 1.00 91.06 184 THR A O 1
ATOM 1410 N N . THR A 1 185 ? 5.041 11.745 13.846 1.00 92.88 185 THR A N 1
ATOM 1411 C CA . THR A 1 185 ? 6.194 10.855 13.643 1.00 92.88 185 THR A CA 1
ATOM 1412 C C . THR A 1 185 ? 7.536 11.561 13.877 1.00 92.88 185 THR A C 1
ATOM 1414 O O . THR A 1 185 ? 7.575 12.747 14.191 1.00 92.88 185 THR A O 1
ATOM 1417 N N . THR A 1 186 ? 8.633 10.817 13.731 1.00 93.12 186 THR A N 1
ATOM 1418 C CA . THR A 1 186 ? 10.025 11.296 13.674 1.00 93.12 186 THR A CA 1
ATOM 1419 C C . THR A 1 186 ? 10.679 10.852 12.359 1.00 93.12 186 THR A C 1
ATOM 1421 O O . THR A 1 186 ? 10.133 10.001 11.646 1.00 93.12 186 THR A O 1
ATOM 1424 N N . PHE A 1 187 ? 11.858 11.392 12.026 1.00 91.56 187 PHE A N 1
ATOM 1425 C CA . PHE A 1 187 ? 12.611 10.951 10.842 1.00 91.56 187 PHE A CA 1
ATOM 1426 C C . PHE A 1 187 ? 13.064 9.506 10.988 1.00 91.56 187 PHE A C 1
ATOM 1428 O O . PHE A 1 187 ? 12.956 8.733 10.041 1.00 91.56 187 PHE A O 1
ATOM 1435 N N . GLU A 1 188 ? 13.543 9.142 12.177 1.00 92.31 188 GLU A N 1
ATOM 1436 C CA . GLU A 1 188 ? 14.003 7.787 12.482 1.00 92.31 188 GLU A CA 1
ATOM 1437 C C . GLU A 1 188 ? 12.889 6.765 12.294 1.00 92.31 188 GLU A C 1
ATOM 1439 O O . GLU A 1 188 ? 13.091 5.753 11.627 1.00 92.31 188 GLU A O 1
ATOM 1444 N N . ARG A 1 189 ? 11.686 7.071 12.787 1.00 92.69 189 ARG A N 1
ATOM 1445 C CA . ARG A 1 189 ? 10.532 6.186 12.640 1.00 92.69 189 ARG A CA 1
ATOM 1446 C C . ARG A 1 189 ? 10.130 6.008 11.176 1.00 92.69 189 ARG A C 1
ATOM 1448 O O . ARG A 1 189 ? 9.796 4.900 10.764 1.00 92.69 189 ARG A O 1
ATOM 1455 N N . LEU A 1 190 ? 10.171 7.080 10.382 1.00 92.94 190 LEU A N 1
ATOM 1456 C CA . LEU A 1 190 ? 9.910 7.004 8.942 1.00 92.94 190 LEU A CA 1
ATOM 1457 C C . LEU A 1 190 ? 10.984 6.187 8.216 1.00 92.94 190 LEU A C 1
ATOM 1459 O O . LEU A 1 190 ? 10.648 5.330 7.404 1.00 92.94 190 LEU A O 1
ATOM 1463 N N . ALA A 1 191 ? 12.258 6.430 8.525 1.00 91.56 191 ALA A N 1
ATOM 1464 C CA . ALA A 1 191 ? 13.390 5.718 7.941 1.00 91.56 191 ALA A CA 1
ATOM 1465 C C . ALA A 1 191 ? 13.334 4.219 8.253 1.00 91.56 191 ALA A C 1
ATOM 1467 O O . ALA A 1 191 ? 13.461 3.399 7.346 1.00 91.56 191 ALA A O 1
ATOM 1468 N N . GLU A 1 192 ? 13.067 3.857 9.508 1.00 91.56 192 GLU A N 1
ATOM 1469 C CA . GLU A 1 192 ? 12.892 2.469 9.932 1.00 91.56 192 GLU A CA 1
ATOM 1470 C C . GLU A 1 192 ? 11.706 1.819 9.215 1.00 91.56 192 GLU A C 1
ATOM 1472 O O . GLU A 1 192 ? 11.849 0.761 8.600 1.00 91.56 192 GLU A O 1
ATOM 1477 N N . ARG A 1 193 ? 10.536 2.470 9.233 1.00 92.44 193 ARG A N 1
ATOM 1478 C CA . ARG A 1 193 ? 9.318 1.892 8.661 1.00 92.44 193 ARG A CA 1
ATOM 1479 C C . ARG A 1 193 ? 9.397 1.713 7.145 1.00 92.44 193 ARG A C 1
ATOM 1481 O O . ARG A 1 193 ? 8.909 0.702 6.633 1.00 92.44 193 ARG A O 1
ATOM 1488 N N . LEU A 1 194 ? 9.982 2.677 6.437 1.00 89.44 194 LEU A N 1
ATOM 1489 C CA . LEU A 1 194 ? 10.119 2.669 4.977 1.00 89.44 194 LEU A CA 1
ATOM 1490 C C . LEU A 1 194 ? 11.408 1.983 4.497 1.00 89.44 194 LEU A C 1
ATOM 1492 O O . LEU A 1 194 ? 11.630 1.926 3.290 1.00 89.44 194 LEU A O 1
ATOM 1496 N N . ALA A 1 195 ? 12.238 1.471 5.418 1.00 89.38 195 ALA A N 1
ATOM 1497 C CA . ALA A 1 195 ? 13.569 0.928 5.137 1.00 89.38 195 ALA A CA 1
ATOM 1498 C C . ALA A 1 195 ? 14.428 1.875 4.274 1.00 89.38 195 ALA A C 1
ATOM 1500 O O . ALA A 1 195 ? 15.129 1.458 3.352 1.00 89.38 195 ALA A O 1
ATOM 1501 N N . ALA A 1 196 ? 14.351 3.168 4.581 1.00 88.25 196 ALA A N 1
ATOM 1502 C CA . ALA A 1 196 ? 14.975 4.243 3.827 1.00 88.25 196 ALA A CA 1
ATOM 1503 C C . ALA A 1 196 ? 16.112 4.891 4.618 1.00 88.25 196 ALA A C 1
ATOM 1505 O O . ALA A 1 196 ? 16.145 4.875 5.849 1.00 88.25 196 ALA A O 1
ATOM 1506 N N . ARG A 1 197 ? 17.046 5.523 3.906 1.00 90.31 197 ARG A N 1
ATOM 1507 C CA . ARG A 1 197 ? 18.088 6.339 4.541 1.00 90.31 197 ARG A CA 1
ATOM 1508 C C . ARG A 1 197 ? 17.484 7.633 5.086 1.00 90.31 197 ARG A C 1
ATOM 1510 O O . ARG A 1 197 ? 16.627 8.233 4.436 1.00 90.31 197 ARG A O 1
ATOM 1517 N N . LEU A 1 198 ? 17.984 8.116 6.225 1.00 91.31 198 LEU A N 1
ATOM 1518 C CA . LEU A 1 198 ? 17.527 9.375 6.830 1.00 91.31 198 LEU A CA 1
ATOM 1519 C C . LEU A 1 198 ? 17.629 10.561 5.858 1.00 91.31 198 LEU A C 1
ATOM 1521 O O . LEU A 1 198 ? 16.722 11.391 5.805 1.00 91.31 198 LEU A O 1
ATOM 1525 N N . GLU A 1 199 ? 18.685 10.624 5.039 1.00 90.81 199 GLU A N 1
ATOM 1526 C CA . GLU A 1 199 ? 18.844 11.697 4.050 1.00 90.81 199 GLU A CA 1
ATOM 1527 C C . GLU A 1 199 ? 17.778 11.628 2.951 1.00 90.81 199 GLU A C 1
ATOM 1529 O O . GLU A 1 199 ? 17.305 12.664 2.489 1.00 90.81 199 GLU A O 1
ATOM 1534 N N . ALA A 1 200 ? 17.380 10.418 2.544 1.00 89.25 200 ALA A N 1
ATOM 1535 C CA . ALA A 1 200 ? 16.332 10.220 1.546 1.00 89.25 200 ALA A CA 1
ATOM 1536 C C . ALA A 1 200 ? 14.958 10.618 2.104 1.00 89.25 200 ALA A C 1
ATOM 1538 O O . ALA A 1 200 ? 14.195 11.292 1.416 1.00 89.25 200 ALA A O 1
ATOM 1539 N N . VAL A 1 201 ? 14.681 10.293 3.374 1.00 91.44 201 VAL A N 1
ATOM 1540 C CA . VAL A 1 201 ? 13.475 10.754 4.084 1.00 91.44 201 VAL A CA 1
ATOM 1541 C C . VAL A 1 201 ? 13.434 12.282 4.146 1.00 91.44 201 VAL A C 1
ATOM 1543 O O . VAL A 1 201 ? 12.411 12.881 3.821 1.00 91.44 201 VAL A O 1
ATOM 1546 N N . GLY A 1 202 ? 14.544 12.938 4.498 1.00 91.19 202 GLY A N 1
ATOM 1547 C CA . GLY A 1 202 ? 14.595 14.401 4.530 1.00 91.19 202 GLY A CA 1
ATOM 1548 C C . GLY A 1 202 ? 14.441 15.061 3.165 1.00 91.19 202 GLY A C 1
ATOM 1549 O O . GLY A 1 202 ? 13.730 16.062 3.049 1.00 91.19 202 GLY A O 1
ATOM 1550 N N . ALA A 1 203 ? 15.032 14.481 2.121 1.00 91.19 203 ALA A N 1
ATOM 1551 C CA . ALA A 1 203 ? 14.830 14.941 0.752 1.00 91.19 203 ALA A CA 1
ATOM 1552 C C . ALA A 1 203 ? 13.364 14.788 0.311 1.00 91.19 203 ALA A C 1
ATOM 1554 O O . ALA A 1 203 ? 12.810 15.717 -0.273 1.00 91.19 203 ALA A O 1
ATOM 1555 N N . ALA A 1 204 ? 12.720 13.664 0.640 1.00 91.00 204 ALA A N 1
ATOM 1556 C CA . ALA A 1 204 ? 11.321 13.399 0.307 1.00 91.00 204 ALA A CA 1
ATOM 1557 C C . ALA A 1 204 ? 10.363 14.361 1.025 1.00 91.00 204 ALA A C 1
ATOM 1559 O O . ALA A 1 204 ? 9.483 14.945 0.399 1.00 91.00 204 ALA A O 1
ATOM 1560 N N . LEU A 1 205 ? 10.570 14.601 2.323 1.00 91.75 205 LEU A N 1
ATOM 1561 C CA . LEU A 1 205 ? 9.800 15.591 3.084 1.00 91.75 205 LEU A CA 1
ATOM 1562 C C . LEU A 1 205 ? 9.991 17.010 2.531 1.00 91.75 205 LEU A C 1
ATOM 1564 O O . LEU A 1 205 ? 9.023 17.759 2.406 1.00 91.75 205 LEU A O 1
ATOM 1568 N N . THR A 1 206 ? 11.223 17.370 2.160 1.00 91.06 206 THR A N 1
ATOM 1569 C CA . THR A 1 206 ? 11.515 18.667 1.530 1.00 91.06 206 THR A CA 1
ATOM 1570 C C . THR A 1 206 ? 10.772 18.805 0.207 1.00 91.06 206 THR A C 1
ATOM 1572 O O . THR A 1 206 ? 10.150 19.833 -0.043 1.00 91.06 206 THR A O 1
ATOM 1575 N N . GLU A 1 207 ? 10.800 17.774 -0.635 1.00 90.75 207 GLU A N 1
ATOM 1576 C CA . GLU A 1 207 ? 10.088 17.773 -1.908 1.00 90.75 207 GLU A CA 1
ATOM 1577 C C . GLU A 1 207 ? 8.572 17.930 -1.705 1.00 90.75 207 GLU A C 1
ATOM 1579 O O . GLU A 1 207 ? 7.965 18.770 -2.372 1.00 90.75 207 GLU A O 1
ATOM 1584 N N . LEU A 1 208 ? 7.969 17.220 -0.745 1.00 89.62 208 LEU A N 1
ATOM 1585 C CA . LEU A 1 208 ? 6.538 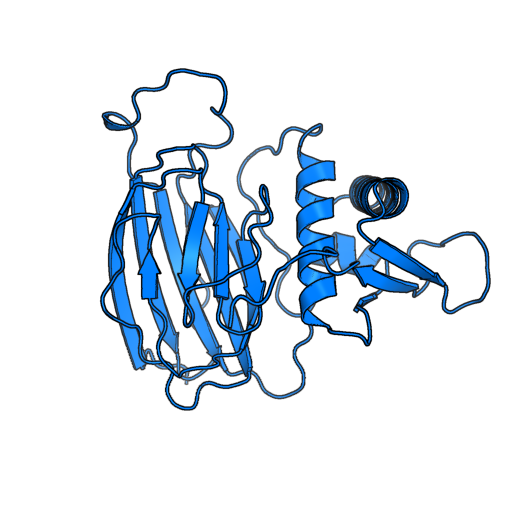17.338 -0.446 1.00 89.62 208 LEU A CA 1
ATOM 1586 C C . LEU A 1 208 ? 6.141 18.751 -0.020 1.00 89.62 208 LEU A C 1
ATOM 1588 O O . LEU A 1 208 ? 5.117 19.271 -0.465 1.00 89.62 208 LEU A O 1
ATOM 1592 N N . VAL A 1 209 ? 6.949 19.381 0.832 1.00 89.94 209 VAL A N 1
ATOM 1593 C CA . VAL A 1 209 ? 6.690 20.748 1.297 1.00 89.94 209 VAL A CA 1
ATOM 1594 C C . VAL A 1 209 ? 6.874 21.751 0.158 1.00 89.94 209 VAL A C 1
ATOM 1596 O O . VAL A 1 209 ? 6.014 22.601 -0.064 1.00 89.94 209 VAL A O 1
ATOM 1599 N N . MET A 1 210 ? 7.957 21.633 -0.614 1.00 89.31 210 MET A N 1
ATOM 1600 C CA . MET A 1 210 ? 8.265 22.561 -1.708 1.00 89.31 210 MET A CA 1
ATOM 1601 C C . MET A 1 210 ? 7.296 22.440 -2.890 1.00 89.31 210 MET A C 1
ATOM 1603 O O . MET A 1 210 ? 7.036 23.432 -3.569 1.00 89.31 210 MET A O 1
ATOM 1607 N N . SER A 1 211 ? 6.743 21.249 -3.129 1.00 87.00 211 SER A N 1
ATOM 1608 C CA . SER A 1 211 ? 5.689 21.017 -4.127 1.00 87.00 211 SER A CA 1
ATOM 1609 C C . SER A 1 211 ? 4.291 21.407 -3.632 1.00 87.00 211 SER A C 1
ATOM 1611 O O . SER A 1 211 ? 3.335 21.356 -4.405 1.00 87.00 211 SER A O 1
ATOM 1613 N N . GLY A 1 212 ? 4.153 21.803 -2.361 1.00 87.62 212 GLY A N 1
ATOM 1614 C CA . GLY A 1 212 ? 2.869 22.131 -1.741 1.00 87.62 212 GLY A CA 1
ATOM 1615 C C . GLY A 1 212 ? 1.986 20.912 -1.457 1.00 87.62 212 GLY A C 1
ATOM 1616 O O . GLY A 1 212 ? 0.820 21.076 -1.121 1.00 87.62 212 GLY A O 1
ATOM 1617 N N . ARG A 1 213 ? 2.514 19.689 -1.572 1.00 86.50 213 ARG A N 1
ATOM 1618 C CA . ARG A 1 213 ? 1.768 18.444 -1.328 1.00 86.50 213 ARG A CA 1
ATOM 1619 C C . ARG A 1 213 ? 1.619 18.111 0.152 1.00 86.50 213 ARG A C 1
ATOM 1621 O O . ARG A 1 213 ? 0.726 17.347 0.510 1.00 86.50 213 ARG A O 1
ATOM 1628 N N . ALA A 1 214 ? 2.443 18.690 1.023 1.00 89.38 214 ALA A N 1
ATOM 1629 C CA . ALA A 1 214 ? 2.304 18.537 2.466 1.00 89.38 214 ALA A CA 1
ATOM 1630 C C . ALA A 1 214 ? 2.769 19.771 3.251 1.00 89.38 214 ALA A C 1
ATOM 1632 O O . ALA A 1 214 ? 3.479 20.634 2.741 1.00 89.38 214 ALA A O 1
ATOM 1633 N N . HIS A 1 215 ? 2.377 19.823 4.520 1.00 89.56 215 HIS A N 1
ATOM 1634 C CA . HIS A 1 215 ? 2.865 20.763 5.523 1.00 89.56 215 HIS A CA 1
ATOM 1635 C C . HIS A 1 215 ? 3.437 19.995 6.723 1.00 89.56 215 HIS A C 1
ATOM 1637 O O . HIS A 1 215 ? 2.933 18.925 7.072 1.00 89.56 215 HIS A O 1
ATOM 1643 N N . ILE A 1 216 ? 4.472 20.550 7.356 1.00 88.94 216 ILE A N 1
ATOM 1644 C CA . ILE A 1 216 ? 5.114 19.987 8.548 1.00 88.94 216 ILE A CA 1
ATOM 1645 C C . ILE A 1 216 ? 4.946 20.973 9.706 1.00 88.94 216 ILE A C 1
ATOM 1647 O O . ILE A 1 216 ? 5.363 22.124 9.610 1.00 88.94 216 ILE A O 1
ATOM 1651 N N . GLU A 1 217 ? 4.345 20.517 10.804 1.00 88.94 217 GLU A N 1
ATOM 1652 C CA . GLU A 1 217 ? 4.234 21.270 12.059 1.00 88.94 217 GLU A CA 1
ATOM 1653 C C . GLU A 1 217 ? 5.215 20.705 13.086 1.00 88.94 217 GLU A C 1
ATOM 1655 O O . GLU A 1 217 ? 5.158 19.525 13.440 1.00 88.94 217 GLU A O 1
ATOM 1660 N N . PHE A 1 218 ? 6.110 21.551 13.589 1.00 83.06 218 PHE A N 1
ATOM 1661 C CA . PHE A 1 218 ? 7.083 21.165 14.608 1.00 83.06 218 PHE A CA 1
ATOM 1662 C C . PHE A 1 218 ? 6.436 21.195 15.992 1.00 83.06 218 PHE A C 1
ATOM 1664 O O . PHE A 1 218 ? 5.883 22.216 16.405 1.00 83.06 218 PHE A O 1
ATOM 1671 N N . VAL A 1 219 ? 6.551 20.099 16.744 1.00 81.12 219 VAL A N 1
ATOM 1672 C CA . VAL A 1 219 ? 5.947 20.000 18.085 1.00 81.12 219 VAL A CA 1
ATOM 1673 C C . VAL A 1 219 ? 6.712 20.843 19.115 1.00 81.12 219 VAL A C 1
ATOM 1675 O O . VAL A 1 219 ? 6.130 21.328 20.081 1.00 81.12 219 VAL A O 1
ATOM 1678 N N . SER A 1 220 ? 8.013 21.056 18.912 1.00 74.44 220 SER A N 1
ATOM 1679 C CA . SER A 1 220 ? 8.889 21.775 19.849 1.00 74.44 220 SER A CA 1
ATOM 1680 C C . SER A 1 220 ? 8.925 23.297 19.669 1.00 74.44 220 SER A C 1
ATOM 1682 O O . SER A 1 220 ? 9.516 23.992 20.498 1.00 74.44 220 SER A O 1
ATOM 1684 N N . GLY A 1 221 ? 8.343 23.821 18.583 1.00 65.75 221 GLY A N 1
ATOM 1685 C CA . GLY A 1 221 ? 8.417 25.240 18.218 1.00 65.75 221 GLY A CA 1
ATOM 1686 C C . GLY A 1 221 ? 9.798 25.720 17.745 1.00 65.75 221 GLY A C 1
ATOM 1687 O O . GLY A 1 221 ? 10.034 26.927 17.722 1.00 65.75 221 GLY A O 1
ATOM 1688 N N . ARG A 1 222 ? 10.724 24.810 17.407 1.00 68.19 222 ARG A N 1
ATOM 1689 C CA . ARG A 1 222 ? 12.027 25.134 16.798 1.00 68.19 222 ARG A CA 1
ATOM 1690 C C . ARG A 1 222 ? 11.961 25.052 15.271 1.00 68.19 222 ARG A C 1
ATOM 1692 O O . ARG A 1 222 ? 11.284 24.185 14.734 1.00 68.19 222 ARG A O 1
ATOM 1699 N N . ASP A 1 223 ? 12.749 25.888 14.595 1.00 65.81 223 ASP A N 1
ATOM 1700 C CA . ASP A 1 223 ? 12.818 25.955 13.122 1.00 65.81 223 ASP A CA 1
ATOM 1701 C C . ASP A 1 223 ? 13.764 24.907 12.487 1.00 65.81 223 ASP A C 1
ATOM 1703 O O . ASP A 1 223 ? 13.999 24.920 11.279 1.00 65.81 223 ASP A O 1
ATOM 1707 N N . THR A 1 224 ? 14.349 24.001 13.281 1.00 64.62 224 THR A N 1
ATOM 1708 C CA . THR A 1 224 ? 15.286 22.962 12.814 1.00 64.62 224 THR A CA 1
ATOM 1709 C C . THR A 1 224 ? 14.958 21.614 13.442 1.00 64.62 224 THR A C 1
ATOM 1711 O O . THR A 1 224 ? 14.813 21.559 14.659 1.00 64.62 224 THR A O 1
ATOM 1714 N N . LEU A 1 225 ? 14.923 20.545 12.638 1.00 66.69 225 LEU A N 1
ATOM 1715 C CA . LEU A 1 225 ? 14.646 19.176 13.092 1.00 66.69 225 LEU A CA 1
ATOM 1716 C C . LEU A 1 225 ? 15.921 18.439 13.490 1.00 66.69 225 LEU A C 1
ATOM 1718 O O . LEU A 1 225 ? 16.798 18.217 12.650 1.00 66.69 225 LEU A O 1
ATOM 1722 N N . ALA A 1 226 ? 15.989 17.997 14.744 1.00 78.19 226 ALA A N 1
ATOM 1723 C CA . ALA A 1 226 ? 16.792 16.821 15.068 1.00 78.19 226 ALA A CA 1
ATOM 1724 C C . ALA A 1 226 ? 16.078 15.540 14.561 1.00 78.19 226 ALA A C 1
ATOM 1726 O O . ALA A 1 226 ? 14.848 15.527 14.480 1.00 78.19 226 ALA A O 1
ATOM 1727 N N . PRO A 1 227 ? 16.799 14.460 14.196 1.00 78.06 227 PRO A N 1
ATOM 1728 C CA . PRO A 1 227 ? 16.181 13.241 13.646 1.00 78.06 227 PRO A CA 1
ATOM 1729 C C . PRO A 1 227 ? 15.134 12.566 14.552 1.00 78.06 227 PRO A C 1
ATOM 1731 O O . PRO A 1 227 ? 14.176 11.965 14.056 1.00 78.06 227 PRO A O 1
ATOM 1734 N N . ASP A 1 228 ? 15.307 12.681 15.866 1.00 84.38 228 ASP A N 1
ATOM 1735 C CA . ASP A 1 228 ? 14.466 12.111 16.922 1.00 84.38 228 ASP A CA 1
ATOM 1736 C C . ASP A 1 228 ? 13.321 13.043 17.361 1.00 84.38 228 ASP A C 1
ATOM 1738 O O . ASP A 1 228 ? 12.469 12.668 18.169 1.00 84.38 228 ASP A O 1
ATOM 1742 N N . GLU A 1 229 ? 13.272 14.262 16.824 1.00 87.25 229 GLU A N 1
ATOM 1743 C CA . GLU A 1 229 ? 12.298 15.271 17.216 1.00 87.25 229 GLU A CA 1
ATOM 1744 C C . GLU A 1 229 ? 10.938 15.030 16.539 1.00 87.25 229 GLU A C 1
ATOM 1746 O O . GLU A 1 229 ? 10.872 14.871 15.314 1.00 87.25 229 GLU A O 1
ATOM 1751 N N . PRO A 1 230 ? 9.829 14.995 17.304 1.00 91.25 230 PRO A N 1
ATOM 1752 C CA . PRO A 1 230 ? 8.518 14.729 16.738 1.00 91.25 230 PRO A CA 1
ATOM 1753 C C . PRO A 1 230 ? 7.988 15.918 15.933 1.00 91.25 230 PRO A C 1
ATOM 1755 O O . PRO A 1 230 ? 8.084 17.082 16.336 1.00 91.25 230 PRO A O 1
ATOM 1758 N N . PHE A 1 231 ? 7.339 15.597 14.820 1.00 91.75 231 PHE A N 1
ATOM 1759 C CA . PHE A 1 231 ? 6.605 16.535 13.981 1.00 91.75 231 PHE A CA 1
ATOM 1760 C C . PHE A 1 231 ? 5.280 15.928 13.523 1.00 91.75 231 PHE A C 1
ATOM 1762 O O . PHE A 1 231 ? 5.075 14.712 13.579 1.00 91.75 231 PHE A O 1
ATOM 1769 N N . VAL A 1 232 ? 4.378 16.789 13.058 1.00 91.50 232 VAL A N 1
ATOM 1770 C CA . VAL A 1 232 ? 3.117 16.387 12.434 1.00 91.50 232 VAL A CA 1
ATOM 1771 C C . VAL A 1 232 ? 3.204 16.653 10.936 1.00 91.50 232 VAL A C 1
ATOM 1773 O O . VAL A 1 232 ? 3.357 17.798 10.512 1.00 91.50 232 VAL A O 1
ATOM 1776 N N . LEU A 1 233 ? 3.106 15.595 10.133 1.00 90.62 233 LEU A N 1
ATOM 1777 C CA . LEU A 1 233 ? 3.016 15.669 8.676 1.00 90.62 233 LEU A CA 1
ATOM 1778 C C . LEU A 1 233 ? 1.547 15.697 8.244 1.00 90.62 233 LEU A C 1
ATOM 1780 O O . LEU A 1 233 ? 0.785 14.779 8.547 1.00 90.62 233 LEU A O 1
ATOM 1784 N N . ARG A 1 234 ? 1.151 16.726 7.496 1.00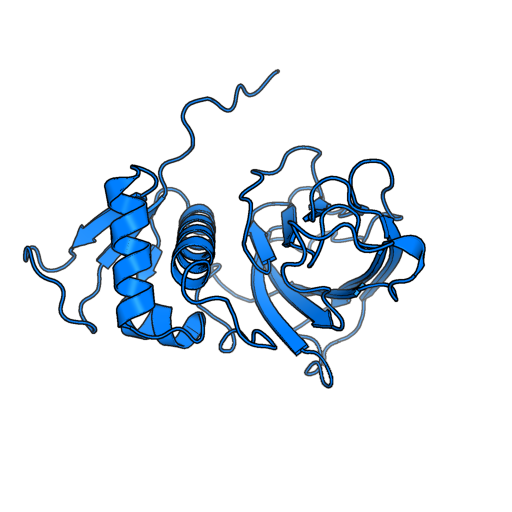 90.25 234 ARG A N 1
ATOM 1785 C CA . ARG A 1 234 ? -0.208 16.880 6.959 1.00 90.25 234 ARG A CA 1
ATOM 1786 C C . ARG A 1 234 ? -0.155 16.915 5.442 1.00 90.25 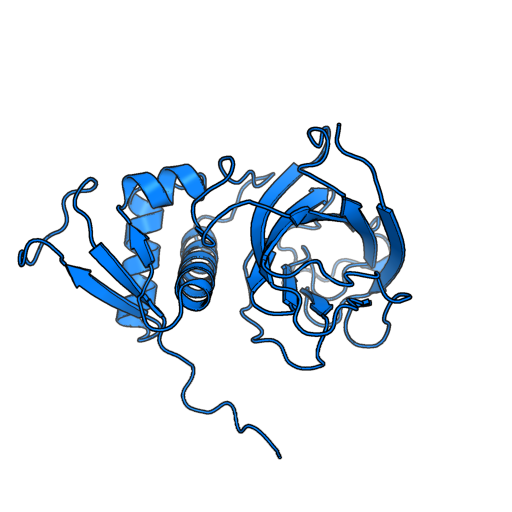234 ARG A C 1
ATOM 1788 O O . ARG A 1 234 ? 0.372 17.873 4.882 1.00 90.25 234 ARG A O 1
ATOM 1795 N N . ALA A 1 235 ? -0.706 15.908 4.773 1.00 84.75 235 ALA A N 1
ATOM 1796 C CA . ALA A 1 235 ? -0.856 15.957 3.323 1.00 84.75 235 ALA A CA 1
ATOM 1797 C C . ALA A 1 235 ? -1.940 16.975 2.937 1.00 84.75 235 ALA A C 1
ATOM 1799 O O . ALA A 1 235 ? -3.003 17.039 3.561 1.00 84.75 235 ALA A O 1
ATOM 1800 N N . GLN A 1 236 ? -1.687 17.774 1.902 1.00 81.38 236 GLN A N 1
ATOM 1801 C CA . GLN A 1 236 ? -2.724 18.611 1.313 1.00 81.38 236 GLN A CA 1
ATOM 1802 C C . GLN A 1 236 ? -3.674 17.731 0.510 1.00 81.38 236 GLN A C 1
ATOM 1804 O O . GLN A 1 236 ? -3.250 16.967 -0.355 1.00 81.38 236 GLN A O 1
ATOM 1809 N N . ARG A 1 237 ? -4.981 17.853 0.761 1.00 66.88 237 ARG A N 1
ATOM 1810 C CA . ARG A 1 237 ? -5.968 17.253 -0.139 1.00 66.88 237 ARG A CA 1
ATOM 1811 C C . ARG A 1 237 ? -5.893 17.978 -1.486 1.00 66.88 237 ARG A C 1
ATOM 1813 O O . ARG A 1 237 ? -5.892 19.213 -1.481 1.00 66.88 237 ARG A O 1
ATOM 1820 N N . PRO A 1 238 ? -5.867 17.262 -2.621 1.00 58.19 238 PRO A N 1
ATOM 1821 C CA . PRO A 1 238 ? -5.936 17.909 -3.920 1.00 58.19 238 PRO A CA 1
ATOM 1822 C C . PRO A 1 238 ? -7.199 18.777 -3.984 1.00 58.19 238 PRO A C 1
ATOM 1824 O O . PRO A 1 238 ? -8.322 18.283 -3.866 1.00 58.19 238 PRO A O 1
ATOM 1827 N N . GLN A 1 239 ? -7.020 20.091 -4.133 1.00 43.19 239 GLN A N 1
ATOM 1828 C CA . GLN A 1 239 ? -8.130 21.009 -4.368 1.00 43.19 239 GLN A CA 1
ATOM 1829 C C . GLN A 1 239 ? -8.667 20.730 -5.774 1.00 43.19 239 GLN A C 1
ATOM 1831 O O . GLN A 1 239 ? -8.083 21.180 -6.755 1.00 43.19 239 GLN A O 1
ATOM 1836 N N . GLY A 1 240 ? -9.746 19.951 -5.883 1.00 43.31 240 GLY A N 1
ATOM 1837 C CA . GLY A 1 240 ? -10.392 19.714 -7.176 1.00 43.31 240 GLY A CA 1
ATOM 1838 C C . GLY A 1 240 ? -10.884 18.303 -7.479 1.00 43.31 240 GLY A C 1
ATOM 1839 O O . GLY A 1 240 ? -11.267 18.082 -8.625 1.00 43.31 240 GLY A O 1
ATOM 1840 N N . LEU A 1 241 ? -10.952 17.366 -6.520 1.00 41.12 241 LEU A N 1
ATOM 1841 C CA . LEU A 1 241 ? -11.875 16.240 -6.706 1.00 41.12 241 LEU A CA 1
ATOM 1842 C C . LEU A 1 241 ? -13.302 16.803 -6.669 1.00 41.12 241 LEU A C 1
ATOM 1844 O O . LEU A 1 241 ? -13.887 17.024 -5.609 1.00 41.12 241 LEU A O 1
ATOM 1848 N N . LEU A 1 242 ? -13.827 17.112 -7.855 1.00 30.52 242 LEU A N 1
ATOM 1849 C CA . LEU A 1 242 ? -15.257 17.214 -8.083 1.00 30.52 242 LEU A CA 1
ATOM 1850 C C . LEU A 1 242 ? -15.850 15.887 -7.620 1.00 30.52 242 LEU A C 1
ATOM 1852 O O . LEU A 1 242 ? -15.735 14.888 -8.321 1.00 30.52 242 LEU A O 1
ATOM 1856 N N . VAL A 1 243 ? -16.472 15.893 -6.444 1.00 31.56 243 VAL A N 1
ATOM 1857 C CA . VAL A 1 243 ? -17.512 14.920 -6.127 1.00 31.56 243 VAL A CA 1
ATOM 1858 C C . VAL A 1 243 ? -18.603 15.192 -7.158 1.00 31.56 243 VAL A C 1
ATOM 1860 O O . VAL A 1 243 ? -19.377 16.143 -7.013 1.00 31.56 243 VAL A O 1
ATOM 1863 N N . LEU A 1 244 ? -18.571 14.471 -8.279 1.00 27.06 244 LEU A N 1
ATOM 1864 C CA . LEU A 1 244 ? -19.696 14.477 -9.197 1.00 27.06 244 LEU A CA 1
ATOM 1865 C C . LEU A 1 244 ? -20.845 13.773 -8.457 1.00 27.06 244 LEU A C 1
ATOM 1867 O O . LEU A 1 244 ? -20.613 12.711 -7.882 1.00 27.06 244 LEU A O 1
ATOM 1871 N N . PRO A 1 245 ? -22.024 14.411 -8.367 1.00 33.38 245 PRO A N 1
ATOM 1872 C CA . PRO A 1 245 ? -23.153 13.891 -7.603 1.00 33.38 245 PRO A CA 1
ATOM 1873 C C . PRO A 1 245 ? -23.677 12.558 -8.140 1.00 33.38 245 PRO A C 1
ATOM 1875 O O . PRO A 1 245 ? -23.570 12.325 -9.368 1.00 33.38 245 PRO A O 1
#